Protein AF-A0A7S0U5A9-F1 (afdb_monomer_lite)

Secondary structure (DSSP, 8-state):
------------------------------------------------PPPTTSS-HHHHHHHHHHHHHHHHHHHHHHHHHHHHTT-SB--TTS--B----HHHHHHHHHGGGSTTGGGB-HHHHHHHHHHHHHHHHHHHHHHHSS---TT-TTS--SHHHHHHHHHB-SSS--SS--B-SGGG-PPP--STT-HHHHHHHHHHHHHHHHHHBGGGSHHHHTTGGGGHHHHHHHHTTTTTTHHHH-SSSHHHHHHHHHHHHHHHHHHHHHHHHH-S-HHIIIIIIIS--S-HHHHHHH-

InterPro domains:
  IPR008139 Saposin B type domain [PS50015] (192-294)

Organism: Hemiselmis andersenii (NCBI:txid464988)

Structure (mmCIF, N/CA/C/O backbone):
data_AF-A0A7S0U5A9-F1
#
_entry.id   AF-A0A7S0U5A9-F1
#
loop_
_atom_site.group_PDB
_atom_site.id
_atom_site.type_symbol
_atom_site.label_atom_id
_atom_site.label_alt_id
_atom_site.label_comp_id
_atom_site.label_asym_id
_atom_site.label_entity_id
_atom_site.label_seq_id
_atom_site.pdbx_PDB_ins_code
_atom_site.Cartn_x
_atom_site.Cartn_y
_atom_site.Cartn_z
_atom_site.occupancy
_atom_site.B_iso_or_equiv
_atom_site.auth_seq_id
_atom_site.auth_comp_id
_atom_site.auth_asym_id
_atom_site.auth_atom_id
_atom_site.pdbx_PDB_model_num
ATOM 1 N N . MET A 1 1 ? -54.170 1.474 -1.328 1.00 41.47 1 MET A N 1
ATOM 2 C CA . MET A 1 1 ? -55.188 0.423 -1.532 1.00 41.47 1 MET A CA 1
ATOM 3 C C . MET A 1 1 ? -54.583 -0.618 -2.459 1.00 41.47 1 MET A C 1
ATOM 5 O O . MET A 1 1 ? -54.205 -0.229 -3.557 1.00 41.47 1 MET A O 1
ATOM 9 N N . PRO A 1 2 ? -54.363 -1.860 -1.997 1.00 43.84 2 PRO A N 1
ATOM 10 C CA . PRO A 1 2 ? -53.752 -2.919 -2.792 1.00 43.84 2 PRO A CA 1
ATOM 11 C C . PRO A 1 2 ? -54.824 -3.785 -3.469 1.00 43.84 2 PRO A C 1
ATOM 13 O O . PRO A 1 2 ? -55.875 -4.035 -2.884 1.00 43.84 2 PRO A O 1
ATOM 16 N N . GLU A 1 3 ? -54.530 -4.280 -4.667 1.00 39.09 3 GLU A N 1
ATOM 17 C CA . GLU A 1 3 ? -55.283 -5.350 -5.330 1.00 39.09 3 GLU A CA 1
ATOM 18 C C . GLU A 1 3 ? -54.322 -6.419 -5.891 1.00 39.09 3 GLU A C 1
ATOM 20 O O . GLU A 1 3 ? -53.127 -6.147 -6.034 1.00 39.09 3 GLU A O 1
ATOM 25 N N . PRO A 1 4 ? -54.799 -7.666 -6.092 1.00 55.31 4 PRO A N 1
ATOM 26 C CA . PRO A 1 4 ? -54.131 -8.838 -5.534 1.00 55.31 4 PRO A CA 1
ATOM 27 C C . PRO A 1 4 ? -53.498 -9.791 -6.561 1.00 55.31 4 PRO A C 1
ATOM 29 O O . PRO A 1 4 ? -53.721 -9.723 -7.769 1.00 55.31 4 PRO A O 1
ATOM 32 N N . CYS A 1 5 ? -52.742 -10.748 -6.017 1.00 41.12 5 CYS A N 1
ATOM 33 C CA . CYS A 1 5 ? -52.178 -11.916 -6.687 1.00 41.12 5 CYS A CA 1
ATOM 34 C C . CYS A 1 5 ? -53.201 -12.719 -7.509 1.00 41.12 5 CYS A C 1
ATOM 36 O O . CYS A 1 5 ? -54.298 -13.024 -7.036 1.00 41.12 5 CYS A O 1
ATOM 38 N N . ARG A 1 6 ? -52.771 -13.199 -8.685 1.00 45.25 6 ARG A N 1
ATOM 39 C CA . ARG A 1 6 ? -53.415 -14.303 -9.409 1.00 45.25 6 ARG A CA 1
ATOM 40 C C . ARG A 1 6 ? -52.435 -15.448 -9.649 1.00 45.25 6 ARG A C 1
ATOM 42 O O . ARG A 1 6 ? -51.362 -15.270 -10.213 1.00 45.25 6 ARG A O 1
ATOM 49 N N . SER A 1 7 ? -52.868 -16.623 -9.213 1.00 51.28 7 SER A N 1
ATOM 50 C CA . SER A 1 7 ? -52.303 -17.950 -9.431 1.00 51.28 7 SER A CA 1
ATOM 51 C C . SER A 1 7 ? -52.793 -18.576 -10.745 1.00 51.28 7 SER A C 1
ATOM 53 O O . SER A 1 7 ? -53.960 -18.410 -11.098 1.00 51.28 7 SER A O 1
ATOM 55 N N . GLY A 1 8 ? -51.953 -19.402 -11.372 1.00 37.34 8 GLY A N 1
ATOM 56 C CA . GLY A 1 8 ? -52.309 -20.439 -12.359 1.00 37.34 8 GLY A CA 1
ATOM 57 C C . GLY A 1 8 ? -51.015 -21.074 -12.890 1.00 37.34 8 GLY A C 1
ATOM 58 O O . GLY A 1 8 ? -50.232 -20.380 -13.520 1.00 37.34 8 GLY A O 1
ATOM 59 N N . SER A 1 9 ? -50.560 -22.238 -12.416 1.00 36.78 9 SER A N 1
ATOM 60 C CA . SER A 1 9 ? -51.040 -23.628 -12.573 1.00 36.78 9 SER A CA 1
ATOM 61 C C . SER A 1 9 ? -50.499 -24.334 -13.827 1.00 36.78 9 SER A C 1
ATOM 63 O O . SER A 1 9 ? -50.851 -23.932 -14.928 1.00 36.78 9 SER A O 1
ATOM 65 N N . ALA A 1 10 ? -49.778 -25.443 -13.585 1.00 38.03 10 ALA A N 1
ATOM 66 C CA . ALA A 1 10 ? -49.584 -26.651 -14.413 1.00 38.03 10 ALA A CA 1
ATOM 67 C C . ALA A 1 10 ? -49.010 -26.471 -15.837 1.00 38.03 10 ALA A C 1
ATOM 69 O O . ALA A 1 10 ? -49.440 -25.632 -16.606 1.00 38.03 10 ALA A O 1
ATOM 70 N N . GLY A 1 11 ? -48.069 -27.263 -16.342 1.00 35.38 11 GLY A N 1
ATOM 71 C CA . GLY A 1 11 ? -47.592 -28.604 -16.018 1.00 35.38 11 GLY A CA 1
ATOM 72 C C . GLY A 1 11 ? -47.130 -29.246 -17.342 1.00 35.38 11 GLY A C 1
ATOM 73 O O . GLY A 1 11 ? -47.689 -28.910 -18.384 1.00 35.38 11 GLY A O 1
ATOM 74 N N . ARG A 1 12 ? -46.096 -30.103 -17.291 1.00 44.47 12 ARG A N 1
ATOM 75 C CA . ARG A 1 12 ? -45.546 -31.066 -18.293 1.00 44.47 12 ARG A CA 1
ATOM 76 C C . ARG A 1 12 ? -44.043 -31.174 -17.961 1.00 44.47 12 ARG A C 1
ATOM 78 O O . ARG A 1 12 ? -43.359 -30.166 -17.975 1.00 44.47 12 ARG A O 1
ATOM 85 N N . GLY A 1 13 ? -43.455 -32.291 -17.540 1.00 37.06 13 GLY A N 1
ATOM 86 C CA . GLY A 1 13 ? -43.724 -33.677 -17.894 1.00 37.06 13 GLY A CA 1
ATOM 87 C C . GLY A 1 13 ? -42.905 -34.049 -19.128 1.00 37.06 13 GLY A C 1
ATOM 88 O O . GLY A 1 13 ? -43.447 -34.006 -20.225 1.00 37.06 13 GLY A O 1
ATOM 89 N N . L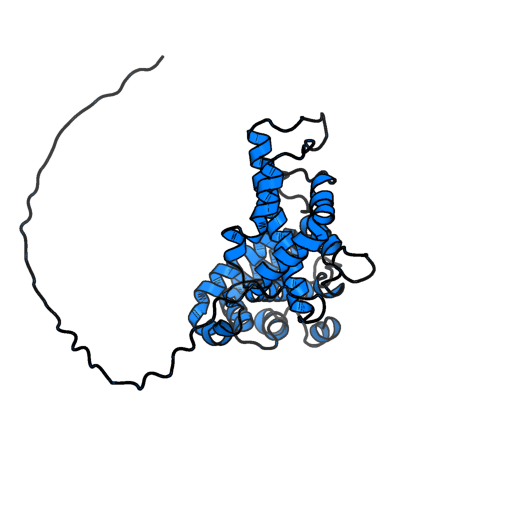EU A 1 14 ? -41.626 -34.407 -18.956 1.00 43.69 14 LEU A N 1
ATOM 90 C CA . LEU A 1 14 ? -40.896 -35.220 -19.932 1.00 43.69 14 LEU A CA 1
ATOM 91 C C . LEU A 1 14 ? -39.808 -36.055 -19.236 1.00 43.69 14 LEU A C 1
ATOM 93 O O . LEU A 1 14 ? -38.848 -35.525 -18.684 1.00 43.69 14 LEU A O 1
ATOM 97 N N . MET A 1 15 ? -40.005 -37.373 -19.262 1.00 41.38 15 MET A N 1
ATOM 98 C CA . MET A 1 15 ? -38.991 -38.388 -18.990 1.00 41.38 15 MET A CA 1
ATOM 99 C C . MET A 1 15 ? -38.010 -38.433 -20.162 1.00 41.38 15 MET A C 1
ATOM 101 O O . MET A 1 15 ? -38.458 -38.558 -21.300 1.00 41.38 15 MET A O 1
ATOM 105 N N . ILE A 1 16 ? -36.702 -38.441 -19.897 1.00 47.38 16 ILE A N 1
ATOM 106 C CA . ILE A 1 16 ? -35.726 -39.059 -20.802 1.00 47.38 16 ILE A CA 1
ATOM 107 C C . ILE A 1 16 ? -34.784 -39.938 -19.981 1.00 47.38 16 ILE A C 1
ATOM 109 O O . ILE A 1 16 ? -34.317 -39.598 -18.899 1.00 47.38 16 ILE A O 1
ATOM 113 N N . THR A 1 17 ? -34.623 -41.124 -20.542 1.00 45.91 17 THR A N 1
ATOM 114 C CA . THR A 1 17 ? -33.998 -42.357 -20.094 1.00 45.91 17 THR A CA 1
ATOM 115 C C . THR A 1 17 ? -32.495 -42.262 -19.877 1.00 45.91 17 THR A C 1
ATOM 117 O O . THR A 1 17 ? -31.799 -41.480 -20.520 1.00 45.91 17 THR A O 1
ATOM 120 N N . GLY A 1 18 ? -32.003 -43.132 -18.997 1.00 36.56 18 GLY A N 1
ATOM 121 C CA . GLY A 1 18 ? -30.608 -43.191 -18.600 1.00 36.56 18 GLY A CA 1
ATOM 122 C C . GLY A 1 18 ? -29.648 -43.720 -19.661 1.00 36.56 18 GLY A C 1
ATOM 123 O O . GLY A 1 18 ? -30.025 -44.367 -20.637 1.00 36.56 18 GLY A O 1
ATOM 124 N N . ARG A 1 19 ? -28.365 -43.515 -19.371 1.00 40.34 19 ARG A N 1
ATOM 125 C CA . ARG A 1 19 ? -27.280 -44.415 -19.754 1.00 40.34 19 ARG A CA 1
ATOM 126 C C . ARG A 1 19 ? -26.178 -44.318 -18.704 1.00 40.34 19 ARG A C 1
ATOM 128 O O . ARG A 1 19 ? -25.525 -43.290 -18.567 1.00 40.34 19 ARG A O 1
ATOM 135 N N . LEU A 1 20 ? -26.021 -45.413 -17.960 1.00 38.53 20 LEU A N 1
ATOM 136 C CA . LEU A 1 20 ? -24.805 -45.742 -17.229 1.00 38.53 20 LEU A CA 1
ATOM 137 C C . LEU A 1 20 ? -23.647 -45.824 -18.224 1.00 38.53 20 LEU A C 1
ATOM 139 O O . LEU A 1 20 ? -23.731 -46.586 -19.188 1.00 38.53 20 LEU A O 1
ATOM 143 N N . ILE A 1 21 ? -22.547 -45.135 -17.933 1.00 43.50 21 ILE A N 1
ATOM 144 C CA . ILE A 1 21 ? -21.223 -45.544 -18.397 1.00 43.50 21 ILE A CA 1
ATOM 145 C C . ILE A 1 21 ? -20.296 -45.524 -17.183 1.00 43.50 21 ILE A C 1
ATOM 147 O O . ILE A 1 21 ? -19.830 -44.479 -16.737 1.00 43.50 21 ILE A O 1
ATOM 151 N N . CYS A 1 22 ? -20.068 -46.723 -16.646 1.00 35.19 22 CYS A N 1
ATOM 152 C CA . CYS A 1 22 ? -18.896 -47.055 -15.853 1.00 35.19 22 CYS A CA 1
ATOM 153 C C . CYS A 1 22 ? -17.650 -46.843 -16.713 1.00 35.19 22 CYS A C 1
ATOM 155 O O . CYS A 1 22 ? -17.525 -47.441 -17.781 1.00 35.19 22 CYS A O 1
ATOM 157 N N . SER A 1 23 ? -16.693 -46.060 -16.233 1.00 37.88 23 SER A N 1
ATOM 158 C CA . SER A 1 23 ? -15.300 -46.183 -16.660 1.00 37.88 23 SER A CA 1
ATOM 159 C C . SER A 1 23 ? -14.404 -45.858 -15.480 1.00 37.88 23 SER A C 1
ATOM 161 O O . SER A 1 23 ? -14.045 -44.718 -15.207 1.00 37.88 23 SER A O 1
ATOM 163 N N . SER A 1 24 ? -14.108 -46.923 -14.744 1.00 35.94 24 SER A N 1
ATOM 164 C CA . SER A 1 24 ? -13.073 -47.008 -13.731 1.00 35.94 24 SER A CA 1
ATOM 165 C C . SER A 1 24 ? -11.716 -46.920 -14.427 1.00 35.94 24 SER A C 1
ATOM 167 O O . SER A 1 24 ? -11.230 -47.906 -14.977 1.00 35.94 24 SER A O 1
ATOM 169 N N . VAL A 1 25 ? -11.102 -45.739 -14.425 1.00 42.91 25 VAL A N 1
ATOM 170 C CA . VAL A 1 25 ? -9.685 -45.608 -14.767 1.00 42.91 25 VAL A CA 1
ATOM 171 C C . VAL A 1 25 ? -8.891 -45.840 -13.489 1.00 42.91 25 VAL A C 1
ATOM 173 O O . VAL A 1 25 ? -8.858 -45.011 -12.583 1.00 42.91 25 VAL A O 1
ATOM 176 N N . PHE A 1 26 ? -8.291 -47.024 -13.424 1.00 35.41 26 PHE A N 1
ATOM 177 C CA . PHE A 1 26 ? -7.245 -47.387 -12.481 1.00 35.41 26 PHE A CA 1
ATOM 178 C C . PHE A 1 26 ? -6.059 -46.429 -12.658 1.00 35.41 26 PHE A C 1
ATOM 180 O O . PHE A 1 26 ? -5.301 -46.556 -13.619 1.00 35.41 26 PHE A O 1
ATOM 187 N N . LEU A 1 27 ? -5.874 -45.488 -11.730 1.00 38.00 27 LEU A N 1
ATOM 188 C CA . LEU A 1 27 ? -4.583 -44.828 -11.561 1.00 38.00 27 LEU A CA 1
ATOM 189 C C . LEU A 1 27 ? -3.736 -45.693 -10.625 1.00 38.00 27 LEU A C 1
ATOM 191 O O . LEU A 1 27 ? -3.991 -45.783 -9.424 1.00 38.00 27 LEU A O 1
ATOM 195 N N . ALA A 1 28 ? -2.741 -46.361 -11.201 1.00 36.06 28 ALA A N 1
ATOM 196 C CA . ALA A 1 28 ? -1.695 -47.038 -10.458 1.00 36.06 28 ALA A CA 1
ATOM 197 C C . ALA A 1 28 ? -0.888 -45.996 -9.666 1.00 36.06 28 ALA A C 1
ATOM 199 O O . ALA A 1 28 ? -0.145 -45.197 -10.235 1.00 36.06 28 ALA A O 1
ATOM 200 N N . VAL A 1 29 ? -1.048 -46.006 -8.343 1.00 37.00 29 VAL A N 1
ATOM 201 C CA . VAL A 1 29 ? -0.188 -45.266 -7.418 1.00 37.00 29 VAL A CA 1
ATOM 202 C C . VAL A 1 29 ? 1.141 -46.012 -7.338 1.00 37.00 29 VAL A C 1
ATOM 204 O O . VAL A 1 29 ? 1.265 -47.027 -6.655 1.00 37.00 29 VAL A O 1
ATOM 207 N N . VAL A 1 30 ? 2.141 -45.520 -8.065 1.00 39.19 30 VAL A N 1
ATOM 208 C CA . VAL A 1 30 ? 3.535 -45.927 -7.881 1.00 39.19 30 VAL A CA 1
ATOM 209 C C . VAL A 1 30 ? 4.041 -45.259 -6.603 1.00 39.19 30 VAL A C 1
ATOM 211 O O . VAL A 1 30 ? 4.374 -44.076 -6.594 1.00 39.19 30 VAL A O 1
ATOM 214 N N . PHE A 1 31 ? 4.088 -46.022 -5.510 1.00 34.12 31 PHE A N 1
ATOM 215 C CA . PHE A 1 31 ? 4.827 -45.658 -4.302 1.00 34.12 31 PHE A CA 1
ATOM 216 C C . PHE A 1 31 ? 6.329 -45.768 -4.590 1.00 34.12 31 PHE A C 1
ATOM 218 O O . PHE A 1 31 ? 6.950 -46.811 -4.396 1.00 34.12 31 PHE A O 1
ATOM 225 N N . LEU A 1 32 ? 6.917 -44.679 -5.082 1.00 36.88 32 LEU A N 1
ATOM 226 C CA . LEU A 1 32 ? 8.358 -44.472 -5.017 1.00 36.88 32 LEU A CA 1
ATOM 227 C C . LEU A 1 32 ? 8.704 -44.055 -3.586 1.00 36.88 32 LEU A C 1
ATOM 229 O O . LEU A 1 32 ? 8.393 -42.946 -3.153 1.00 36.88 32 LEU A O 1
ATOM 233 N N . SER A 1 33 ? 9.343 -44.971 -2.860 1.00 37.94 33 SER A N 1
ATOM 234 C CA . SER A 1 33 ? 9.985 -44.737 -1.568 1.00 37.94 33 SER A CA 1
ATOM 235 C C . SER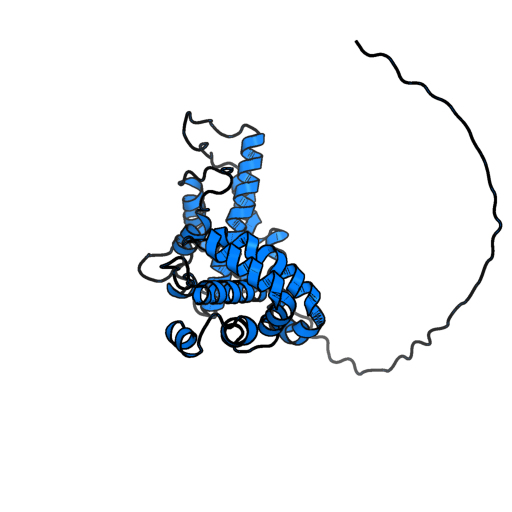 A 1 33 ? 11.071 -43.666 -1.700 1.00 37.94 33 SER A C 1
ATOM 237 O O . SER A 1 33 ? 12.246 -43.971 -1.899 1.00 37.94 33 SER A O 1
ATOM 239 N N . LEU A 1 34 ? 10.681 -42.398 -1.589 1.00 38.59 34 LEU A N 1
ATOM 240 C CA . LEU A 1 34 ? 11.599 -41.316 -1.266 1.00 38.59 34 LEU A CA 1
ATOM 241 C C . LEU A 1 34 ? 11.889 -41.370 0.231 1.00 38.59 34 LEU A C 1
ATOM 243 O O . LEU A 1 34 ? 10.983 -41.322 1.061 1.00 38.59 34 LEU A O 1
ATOM 247 N N . ALA A 1 35 ? 13.176 -41.481 0.551 1.00 38.31 35 ALA A N 1
ATOM 248 C CA . ALA A 1 35 ? 13.707 -41.365 1.894 1.00 38.31 35 ALA A CA 1
ATOM 249 C C . ALA A 1 35 ? 13.089 -40.151 2.604 1.00 38.31 35 ALA A C 1
ATOM 251 O O . ALA A 1 35 ? 13.286 -39.005 2.192 1.00 38.31 35 ALA A O 1
ATOM 252 N N . ALA A 1 36 ? 12.336 -40.426 3.669 1.00 34.12 36 ALA A N 1
ATOM 253 C CA . ALA A 1 36 ? 11.831 -39.420 4.581 1.00 34.12 36 ALA A CA 1
ATOM 254 C C . ALA A 1 36 ? 13.028 -38.667 5.175 1.00 34.12 36 ALA A C 1
ATOM 256 O O . ALA A 1 36 ? 13.734 -39.167 6.051 1.00 34.12 36 ALA A O 1
ATOM 257 N N . ARG A 1 37 ? 13.278 -37.456 4.671 1.00 37.22 37 ARG A N 1
ATOM 258 C CA . ARG A 1 37 ? 14.042 -36.458 5.419 1.00 37.22 37 ARG A CA 1
ATOM 259 C C . ARG A 1 37 ? 13.233 -36.141 6.679 1.00 37.22 37 ARG A C 1
ATOM 261 O O . ARG A 1 37 ? 12.009 -36.034 6.573 1.00 37.22 37 ARG A O 1
ATOM 268 N N . PRO A 1 38 ? 13.869 -36.013 7.853 1.00 33.53 38 PRO A N 1
ATOM 269 C CA . PRO A 1 38 ? 13.149 -35.694 9.072 1.00 33.53 38 PRO A CA 1
ATOM 270 C C . PRO A 1 38 ? 12.401 -34.378 8.858 1.00 33.53 38 PRO A C 1
ATOM 272 O O . PRO A 1 38 ? 13.006 -33.337 8.599 1.00 33.53 38 PRO A O 1
ATOM 275 N N . VAL A 1 39 ? 11.072 -34.454 8.927 1.00 33.53 39 VAL A N 1
ATOM 276 C CA . VAL A 1 39 ? 10.210 -33.292 9.108 1.00 33.53 39 VAL A CA 1
ATOM 277 C C . VAL A 1 39 ? 10.643 -32.692 10.434 1.00 33.53 39 VAL A C 1
ATOM 279 O O . VAL A 1 39 ? 10.366 -33.242 11.499 1.00 33.53 39 VAL A O 1
ATOM 282 N N . SER A 1 40 ? 11.412 -31.609 10.351 1.00 33.31 40 SER A N 1
ATOM 283 C CA . SER A 1 40 ? 11.693 -30.757 11.492 1.00 33.31 40 SER A CA 1
ATOM 284 C C . SER A 1 40 ? 10.338 -30.297 12.004 1.00 33.31 40 SER A C 1
ATOM 286 O O . SER A 1 40 ? 9.631 -29.550 11.328 1.00 33.31 40 SER A O 1
ATOM 288 N N . THR A 1 41 ? 9.928 -30.826 13.152 1.00 35.31 41 THR A N 1
ATOM 289 C CA . THR A 1 41 ? 8.780 -30.328 13.895 1.00 35.31 41 THR A CA 1
ATOM 290 C C . THR A 1 41 ? 9.075 -28.869 14.201 1.00 35.31 41 THR A C 1
ATOM 292 O O . THR A 1 41 ? 9.867 -28.569 15.098 1.00 35.31 41 THR A O 1
ATOM 295 N N . ALA A 1 42 ? 8.497 -27.972 13.400 1.00 35.03 42 ALA A N 1
ATOM 296 C CA . ALA A 1 42 ? 8.451 -26.555 13.686 1.00 35.03 42 ALA A CA 1
ATOM 297 C C . ALA A 1 42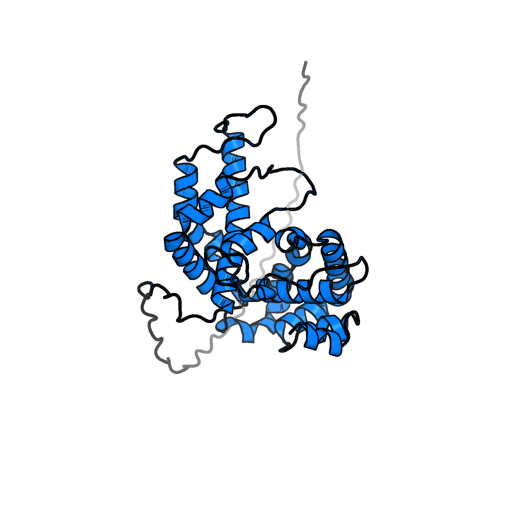 ? 7.785 -26.421 15.053 1.00 35.03 42 ALA A C 1
ATOM 299 O O . ALA A 1 42 ? 6.585 -26.629 15.214 1.00 35.03 42 ALA A O 1
ATOM 300 N N . LYS A 1 43 ? 8.626 -26.187 16.056 1.00 34.44 43 LYS A N 1
ATOM 301 C CA . LYS A 1 43 ? 8.233 -25.818 17.404 1.00 34.44 43 LYS A CA 1
ATOM 302 C C . LYS A 1 43 ? 7.289 -24.629 17.240 1.00 34.44 43 LYS A C 1
ATOM 304 O O . LYS A 1 43 ? 7.707 -23.629 16.658 1.00 34.44 43 LYS A O 1
ATOM 309 N N . GLU A 1 44 ? 6.040 -24.757 17.683 1.00 33.84 44 GLU A N 1
ATOM 310 C CA . GLU A 1 44 ? 5.135 -23.617 17.832 1.00 33.84 44 GLU A CA 1
ATOM 311 C C . GLU A 1 44 ? 5.880 -22.574 18.669 1.00 33.84 44 GLU A C 1
ATOM 313 O O . GLU A 1 44 ? 6.161 -22.766 19.855 1.00 33.84 44 GLU A O 1
ATOM 318 N N . GLY A 1 45 ? 6.369 -21.548 17.974 1.00 36.19 45 GLY A N 1
ATOM 319 C CA . GLY A 1 45 ? 7.272 -20.558 18.523 1.00 36.19 45 GLY A CA 1
ATOM 320 C C . GLY A 1 45 ? 6.505 -19.696 19.502 1.00 36.19 45 GLY A C 1
ATOM 321 O O . GLY A 1 45 ? 5.542 -19.033 19.121 1.00 36.19 45 GLY A O 1
ATOM 322 N N . GLY A 1 46 ? 6.953 -19.685 20.757 1.00 36.12 46 GLY A N 1
ATOM 323 C CA . GLY A 1 46 ? 6.648 -18.579 21.652 1.00 36.12 46 GLY A CA 1
ATOM 324 C C . GLY A 1 46 ? 6.998 -17.282 20.930 1.00 36.12 46 GLY A C 1
ATOM 325 O O . GLY A 1 46 ? 8.100 -17.170 20.395 1.00 36.12 46 GLY A O 1
ATOM 326 N N . GLY A 1 47 ? 6.031 -16.365 20.852 1.00 40.81 47 GLY A N 1
ATOM 327 C CA . GLY A 1 47 ? 6.163 -15.094 20.149 1.00 40.81 47 GLY A CA 1
ATOM 328 C C . GLY A 1 47 ? 7.367 -14.321 20.666 1.00 40.81 47 GLY A C 1
ATOM 329 O O . GLY A 1 47 ? 7.319 -13.715 21.738 1.00 40.81 47 GLY A O 1
ATOM 330 N N . GLU A 1 48 ? 8.464 -14.387 19.924 1.00 45.88 48 GLU A N 1
ATOM 331 C CA . GLU A 1 48 ? 9.628 -13.556 20.162 1.00 45.88 48 GLU A CA 1
ATOM 332 C C . GLU A 1 48 ? 9.227 -12.126 19.805 1.00 45.88 48 GLU A C 1
ATOM 334 O O . GLU A 1 48 ? 8.920 -11.814 18.657 1.00 45.88 48 GLU A O 1
ATOM 339 N N . VAL A 1 49 ? 9.122 -11.279 20.828 1.00 55.03 49 VAL A N 1
ATOM 340 C CA . VAL A 1 49 ? 8.759 -9.870 20.672 1.00 55.03 49 VAL A CA 1
ATOM 341 C C . VAL A 1 49 ? 9.902 -9.169 19.944 1.00 55.03 49 VAL A C 1
ATOM 343 O O . VAL A 1 49 ? 11.021 -9.124 20.457 1.00 55.03 49 VAL A O 1
ATOM 346 N N . TRP A 1 50 ? 9.610 -8.620 18.765 1.00 57.41 50 TRP A N 1
ATOM 347 C CA . TRP A 1 50 ? 10.575 -7.933 17.910 1.00 57.41 50 TRP A CA 1
ATOM 348 C C . TRP A 1 50 ? 11.089 -6.692 18.648 1.00 57.41 50 TRP A C 1
ATOM 350 O O . TRP A 1 50 ? 10.299 -5.850 19.084 1.00 57.41 50 TRP A O 1
ATOM 360 N N . LYS A 1 51 ? 12.408 -6.588 18.837 1.00 55.53 51 LYS A N 1
ATOM 361 C CA . LYS A 1 51 ? 13.020 -5.391 19.419 1.00 55.53 51 LYS A CA 1
ATOM 362 C C . LYS A 1 51 ? 13.289 -4.374 18.319 1.00 55.53 51 LYS A C 1
ATOM 364 O O . LYS A 1 51 ? 13.765 -4.707 17.237 1.00 55.53 51 LYS A O 1
ATOM 369 N N . GLU A 1 52 ? 12.990 -3.120 18.629 1.00 50.53 52 GLU A N 1
ATOM 370 C CA . GLU A 1 52 ? 13.304 -1.958 17.803 1.00 50.53 52 GLU A CA 1
ATOM 371 C C . GLU A 1 52 ? 14.835 -1.875 17.623 1.00 50.53 52 GLU A C 1
ATOM 373 O O . GLU A 1 52 ? 15.550 -1.446 18.525 1.00 50.53 52 GLU A O 1
ATOM 378 N N . GLY A 1 53 ? 15.349 -2.398 16.502 1.00 54.53 53 GLY A N 1
ATOM 379 C CA . GLY A 1 53 ? 16.788 -2.464 16.200 1.00 54.53 53 GLY A CA 1
ATOM 380 C C . GLY A 1 53 ? 17.261 -3.726 15.466 1.00 54.53 53 GLY A C 1
ATOM 381 O O . GLY A 1 53 ? 18.273 -3.658 14.775 1.00 54.53 53 GLY A O 1
ATOM 382 N N . ASP A 1 54 ? 16.524 -4.839 15.550 1.00 52.38 54 ASP A N 1
ATOM 383 C CA . ASP A 1 54 ? 16.930 -6.128 14.946 1.00 52.38 54 ASP A CA 1
ATOM 384 C C . ASP A 1 54 ? 16.376 -6.345 13.522 1.00 52.38 54 ASP A C 1
ATOM 386 O O . ASP A 1 54 ? 16.604 -7.375 12.890 1.00 52.38 54 ASP A O 1
ATOM 390 N N . VAL A 1 55 ? 15.622 -5.373 13.011 1.00 61.97 55 VAL A N 1
ATOM 391 C CA . VAL A 1 55 ? 14.773 -5.495 11.824 1.00 61.97 55 VAL A CA 1
ATOM 392 C C . VAL A 1 55 ? 15.198 -4.452 10.812 1.00 61.97 55 VAL A C 1
ATOM 394 O O . VAL A 1 55 ? 15.425 -3.298 11.184 1.00 61.97 55 VAL A O 1
ATOM 397 N N . ASP A 1 56 ? 15.271 -4.836 9.538 1.00 77.25 56 ASP A N 1
ATOM 398 C CA . ASP A 1 56 ? 15.537 -3.874 8.476 1.00 77.25 56 ASP A CA 1
ATOM 399 C C . ASP A 1 56 ? 14.526 -2.720 8.542 1.00 77.25 56 ASP A C 1
ATOM 401 O O . ASP A 1 56 ? 13.311 -2.915 8.664 1.00 77.25 56 ASP A O 1
ATOM 405 N N . ARG A 1 57 ? 15.036 -1.491 8.478 1.00 76.38 57 ARG A N 1
ATOM 406 C CA . ARG A 1 57 ? 14.241 -0.274 8.647 1.00 76.38 57 ARG A CA 1
ATOM 407 C C . ARG A 1 57 ? 13.108 -0.197 7.621 1.00 76.38 57 ARG A C 1
ATOM 409 O O . ARG A 1 57 ? 12.029 0.296 7.946 1.00 76.38 57 ARG A O 1
ATOM 416 N N . SER A 1 58 ? 13.329 -0.733 6.417 1.00 79.44 58 SER A N 1
ATOM 417 C CA . SER A 1 58 ? 12.303 -0.822 5.370 1.00 79.44 58 SER A CA 1
ATOM 418 C C . SER A 1 58 ? 11.105 -1.680 5.805 1.00 79.44 58 SER A C 1
ATOM 420 O O . SER A 1 58 ? 9.958 -1.271 5.653 1.00 79.44 58 SER A O 1
ATOM 422 N N . THR A 1 59 ? 11.364 -2.813 6.461 1.00 86.69 59 THR A N 1
ATOM 423 C CA . THR A 1 59 ? 10.348 -3.758 6.946 1.00 86.69 59 THR A CA 1
ATOM 424 C C . THR A 1 59 ? 9.500 -3.125 8.049 1.00 86.69 59 THR A C 1
ATOM 426 O O . THR A 1 59 ? 8.278 -3.274 8.082 1.00 86.69 59 THR A O 1
ATOM 429 N N . TRP A 1 60 ? 10.137 -2.358 8.937 1.00 87.00 60 TRP A N 1
ATOM 430 C CA . TRP A 1 60 ? 9.443 -1.632 10.001 1.00 87.00 60 TRP A CA 1
ATOM 431 C C . TRP A 1 60 ? 8.602 -0.463 9.464 1.00 87.00 60 TRP A C 1
ATOM 433 O O . TRP A 1 60 ? 7.483 -0.231 9.930 1.00 87.00 60 TRP A O 1
ATOM 443 N N . CYS A 1 61 ? 9.105 0.240 8.446 1.00 88.25 61 CYS A N 1
ATOM 444 C CA . CYS A 1 61 ? 8.342 1.259 7.730 1.00 88.25 61 CYS A CA 1
ATOM 445 C C . CYS A 1 61 ? 7.104 0.658 7.046 1.00 88.25 61 CYS A C 1
ATOM 447 O O . CYS A 1 61 ? 5.997 1.165 7.242 1.00 88.25 61 CYS A O 1
ATOM 449 N N . ASP A 1 62 ? 7.262 -0.461 6.331 1.00 91.38 62 ASP A N 1
ATOM 450 C CA . ASP A 1 62 ? 6.160 -1.163 5.667 1.00 91.38 62 ASP A CA 1
ATOM 451 C C . ASP A 1 62 ? 5.086 -1.611 6.676 1.00 91.38 62 ASP A C 1
ATOM 453 O O . ASP A 1 62 ? 3.886 -1.452 6.428 1.00 91.38 62 ASP A O 1
ATOM 457 N N . ALA A 1 63 ? 5.503 -2.127 7.839 1.00 92.88 63 ALA A N 1
ATOM 458 C CA . ALA A 1 63 ? 4.596 -2.517 8.916 1.00 92.88 63 ALA A CA 1
ATOM 459 C C . ALA A 1 63 ? 3.834 -1.321 9.492 1.00 92.88 63 ALA A C 1
ATOM 461 O O . ALA A 1 63 ? 2.614 -1.397 9.645 1.00 92.88 63 ALA A O 1
ATOM 462 N N . CYS A 1 64 ? 4.515 -0.204 9.757 1.00 92.19 64 CYS A N 1
ATOM 463 C CA . CYS A 1 64 ? 3.864 1.013 10.233 1.00 92.19 64 CYS A CA 1
ATOM 464 C C . CYS A 1 64 ? 2.849 1.536 9.212 1.00 92.19 64 CYS A C 1
ATOM 466 O O . CYS A 1 64 ? 1.677 1.719 9.544 1.00 92.19 64 CYS A O 1
ATOM 468 N N . ARG A 1 65 ? 3.274 1.710 7.954 1.00 91.38 65 ARG A N 1
ATOM 469 C CA . ARG A 1 65 ? 2.423 2.208 6.870 1.00 91.38 65 ARG A CA 1
ATOM 470 C C . ARG A 1 65 ? 1.194 1.325 6.686 1.00 91.38 65 ARG A C 1
ATOM 472 O O . ARG A 1 65 ? 0.078 1.835 6.707 1.00 91.38 65 ARG A O 1
ATOM 479 N N . THR A 1 66 ? 1.386 0.008 6.593 1.00 93.50 66 THR A N 1
ATOM 480 C CA . THR A 1 66 ? 0.275 -0.944 6.458 1.00 93.50 66 THR A CA 1
ATOM 481 C C . THR A 1 66 ? -0.660 -0.856 7.651 1.00 93.50 66 THR A C 1
ATOM 483 O O . THR A 1 66 ? -1.863 -0.727 7.469 1.00 93.50 66 THR A O 1
ATOM 486 N N . THR A 1 67 ? -0.128 -0.845 8.873 1.00 93.75 67 THR A N 1
ATOM 487 C CA . THR A 1 67 ? -0.963 -0.778 10.074 1.00 93.75 67 THR A CA 1
ATOM 488 C C . THR A 1 67 ? -1.832 0.477 10.085 1.00 93.75 67 THR A C 1
ATOM 490 O O . THR A 1 67 ? -3.016 0.379 10.382 1.00 93.75 67 THR A O 1
ATOM 493 N N . ILE A 1 68 ? -1.291 1.641 9.718 1.00 91.44 68 ILE A N 1
ATOM 494 C CA . ILE A 1 68 ? -2.060 2.892 9.679 1.00 91.44 68 ILE A CA 1
ATOM 495 C C . ILE A 1 68 ? -3.085 2.901 8.542 1.00 91.44 68 ILE A C 1
ATOM 497 O O . ILE A 1 68 ? -4.223 3.297 8.781 1.00 91.44 68 ILE A O 1
ATOM 501 N N . GLU A 1 69 ? -2.735 2.419 7.345 1.00 90.19 69 GLU A N 1
ATOM 502 C CA . GLU A 1 69 ? -3.692 2.273 6.235 1.00 90.19 69 GLU A CA 1
ATOM 503 C C . GLU A 1 69 ? -4.871 1.367 6.624 1.00 90.19 69 GLU A C 1
ATOM 505 O O . GLU A 1 69 ? -6.028 1.730 6.422 1.00 90.19 69 GLU A O 1
ATOM 510 N N . GLN A 1 70 ? -4.592 0.220 7.244 1.00 91.94 70 GLN A N 1
ATOM 511 C CA . GLN A 1 70 ? -5.632 -0.734 7.636 1.00 91.94 70 GLN A CA 1
ATOM 512 C C . GLN A 1 70 ? -6.425 -0.270 8.857 1.00 91.94 70 GLN A C 1
ATOM 514 O O . GLN A 1 70 ? -7.618 -0.555 8.972 1.00 91.94 70 GLN A O 1
ATOM 519 N N . PHE A 1 71 ? -5.788 0.480 9.759 1.00 90.69 71 PHE A N 1
ATOM 520 C CA . PHE A 1 71 ? -6.475 1.076 10.896 1.00 90.69 71 PHE A CA 1
ATOM 521 C C . PHE A 1 71 ? -7.520 2.071 10.405 1.00 90.69 71 PHE A C 1
ATOM 523 O O . PHE A 1 71 ? -8.632 2.057 10.910 1.00 90.69 71 PHE A O 1
ATOM 530 N N . TYR A 1 72 ? -7.205 2.869 9.381 1.00 86.56 72 TYR A N 1
ATOM 531 C CA . TYR A 1 72 ? -8.166 3.767 8.743 1.00 86.56 72 TYR A CA 1
ATOM 532 C C . TYR A 1 72 ? -9.399 3.047 8.206 1.00 86.56 72 TYR A C 1
ATOM 534 O O . TYR A 1 72 ? -10.518 3.451 8.507 1.00 86.56 72 TYR A O 1
ATOM 542 N N . GLU A 1 73 ? -9.197 1.983 7.432 1.00 85.69 73 GLU A N 1
ATOM 543 C CA . GLU A 1 73 ? -10.300 1.227 6.834 1.00 85.69 73 GLU A CA 1
ATOM 544 C C . GLU A 1 73 ? -11.190 0.583 7.907 1.00 85.69 73 GLU A C 1
ATOM 546 O O . GLU A 1 73 ? -12.416 0.694 7.852 1.00 85.69 73 GLU A O 1
ATOM 551 N N . GLY A 1 74 ? -10.585 -0.034 8.927 1.00 87.69 74 GLY A N 1
ATOM 552 C CA . GLY A 1 74 ? -11.326 -0.622 10.046 1.00 87.69 74 GLY A CA 1
ATOM 553 C C . GLY A 1 74 ? -12.008 0.422 10.936 1.00 87.69 74 GLY A C 1
ATOM 554 O O . GLY A 1 74 ? -13.132 0.212 11.400 1.00 87.69 74 GLY A O 1
ATOM 555 N N . TRP A 1 75 ? -11.360 1.568 11.149 1.00 86.00 75 TRP A N 1
ATOM 556 C CA . TRP A 1 75 ? -11.898 2.680 11.928 1.00 86.00 75 TRP A CA 1
ATOM 557 C C . TRP A 1 75 ? -13.116 3.293 11.246 1.00 86.00 75 TRP A C 1
ATOM 559 O O . TRP A 1 75 ? -14.147 3.462 11.888 1.00 86.00 75 TRP A O 1
ATOM 569 N N . GLU A 1 76 ? -13.042 3.550 9.939 1.00 82.94 76 GLU A N 1
ATOM 570 C CA . GLU A 1 76 ? -14.154 4.096 9.158 1.00 82.94 76 GLU A CA 1
ATOM 571 C C . GLU A 1 76 ? -15.394 3.197 9.237 1.00 82.94 76 GLU A C 1
ATOM 573 O O . GLU A 1 76 ? -16.503 3.682 9.472 1.00 82.94 76 GLU A O 1
ATOM 578 N N . GLN A 1 77 ? -15.210 1.878 9.136 1.00 84.31 77 GLN A N 1
ATOM 579 C CA . GLN A 1 77 ? -16.294 0.907 9.306 1.00 84.31 77 GLN A CA 1
ATOM 580 C C . GLN A 1 77 ? -16.863 0.923 10.731 1.00 84.31 77 GLN A C 1
ATOM 582 O O . GLN A 1 77 ? -18.082 0.962 10.905 1.00 84.31 77 GLN A O 1
ATOM 587 N N . THR A 1 78 ? -15.994 0.942 11.745 1.00 85.19 78 THR A N 1
ATOM 588 C CA . THR A 1 78 ? -16.389 0.953 13.164 1.00 85.19 78 THR A CA 1
ATOM 589 C C . THR A 1 78 ? -17.190 2.206 13.506 1.00 85.19 78 THR A C 1
ATOM 591 O O . THR A 1 78 ? -18.279 2.122 14.073 1.00 85.19 78 THR A O 1
ATOM 594 N N . ILE A 1 79 ? -16.691 3.380 13.115 1.00 80.06 79 ILE A N 1
ATOM 595 C CA . ILE A 1 79 ? -17.373 4.651 13.345 1.00 80.06 79 ILE A CA 1
ATOM 596 C C . ILE A 1 79 ? -18.668 4.704 12.527 1.00 80.06 79 ILE A C 1
ATOM 598 O O . ILE A 1 79 ? -19.696 5.093 13.065 1.00 80.06 79 ILE A O 1
ATOM 602 N N . THR A 1 80 ? -18.697 4.246 11.273 1.00 80.50 80 THR A N 1
ATOM 603 C CA . THR A 1 80 ? -19.944 4.230 10.484 1.00 80.50 80 THR A CA 1
ATOM 604 C C . THR A 1 80 ? -21.017 3.350 11.133 1.00 80.50 80 THR A C 1
ATOM 606 O O . THR A 1 80 ? -22.180 3.754 11.194 1.00 80.50 80 THR A O 1
ATOM 609 N N . GLY A 1 81 ? -20.637 2.192 11.684 1.00 82.12 81 GLY A N 1
ATOM 610 C CA . GLY A 1 81 ? -21.541 1.337 12.460 1.00 82.12 81 GLY A CA 1
ATOM 611 C C . GLY A 1 81 ? -22.082 2.042 13.706 1.00 82.12 81 GLY A C 1
ATOM 612 O O . GLY A 1 81 ? -23.292 2.140 13.892 1.00 82.12 81 GLY A O 1
ATOM 613 N N . LEU A 1 82 ? -21.197 2.651 14.498 1.00 80.75 82 LEU A N 1
ATOM 614 C CA . LEU A 1 82 ? -21.572 3.421 15.689 1.00 80.75 82 LEU A CA 1
ATOM 615 C C . LEU A 1 82 ? -22.504 4.604 15.373 1.00 80.75 82 LEU A C 1
ATOM 617 O O . LEU A 1 82 ? -23.416 4.904 16.155 1.00 80.75 82 LEU A O 1
ATOM 621 N N . ALA A 1 83 ? -22.305 5.263 14.226 1.00 76.81 83 ALA A N 1
ATOM 622 C CA . ALA A 1 83 ? -23.181 6.331 13.747 1.00 76.81 83 ALA A CA 1
ATOM 623 C C . ALA A 1 83 ? -24.582 5.813 13.444 1.00 76.81 83 ALA A C 1
ATOM 625 O O . ALA A 1 83 ? -25.563 6.452 13.832 1.00 76.81 83 ALA A O 1
ATOM 626 N N . ALA A 1 84 ? -24.669 4.674 12.754 1.00 79.56 84 ALA A N 1
ATOM 627 C CA . ALA A 1 84 ? -25.937 4.040 12.420 1.00 79.56 84 ALA A CA 1
ATOM 628 C C . ALA A 1 84 ? -26.709 3.622 13.683 1.00 79.56 84 ALA A C 1
ATOM 630 O O . ALA A 1 84 ? -27.926 3.797 13.738 1.00 79.56 84 ALA A O 1
ATOM 631 N N . ASP A 1 85 ? -25.994 3.193 14.724 1.00 79.81 85 ASP A N 1
ATOM 632 C CA . ASP A 1 85 ? -26.558 2.814 16.024 1.00 79.81 85 ASP A CA 1
ATOM 633 C C . ASP A 1 85 ? -26.977 4.020 16.892 1.00 79.81 85 ASP A C 1
ATOM 635 O O . ASP A 1 85 ? -27.472 3.858 18.008 1.00 79.81 85 ASP A O 1
ATOM 639 N N . GLY A 1 86 ? -26.796 5.253 16.399 1.00 73.19 86 GLY A N 1
ATOM 640 C CA . GLY A 1 86 ? -27.212 6.477 17.088 1.00 73.19 86 GLY A CA 1
ATOM 641 C C . GLY A 1 86 ? -26.354 6.837 18.303 1.00 73.19 86 GLY A C 1
ATOM 642 O O . GLY A 1 86 ? -26.772 7.646 19.129 1.00 73.19 86 GLY A O 1
ATOM 643 N N . THR A 1 87 ? -25.158 6.257 18.416 1.00 71.12 87 THR A N 1
ATOM 644 C CA . THR A 1 87 ? -24.268 6.452 19.574 1.00 71.12 87 THR A CA 1
ATOM 645 C C . THR A 1 87 ? -23.477 7.762 19.535 1.00 71.12 87 THR A C 1
ATOM 647 O O . THR A 1 87 ? -22.845 8.126 20.527 1.00 71.12 87 THR A O 1
ATOM 650 N N . PHE A 1 88 ? -23.526 8.503 18.422 1.00 70.50 88 PHE A N 1
ATOM 651 C CA . PHE A 1 88 ? -22.867 9.801 18.311 1.00 70.50 88 PHE A CA 1
ATOM 652 C C . PHE A 1 88 ? -23.754 10.966 18.720 1.00 70.50 88 PHE A C 1
ATOM 654 O O . PHE A 1 88 ? -24.863 11.160 18.214 1.00 70.50 88 PHE A O 1
ATOM 661 N N . GLU A 1 89 ? -23.188 11.828 19.561 1.00 64.75 89 GLU A N 1
ATOM 662 C CA . GLU A 1 89 ? -23.712 13.167 19.779 1.00 64.75 89 GLU A CA 1
ATOM 663 C C . GLU A 1 89 ? -23.554 13.968 18.480 1.00 64.75 89 GLU A C 1
ATOM 665 O O . GLU A 1 89 ? -22.443 14.306 18.056 1.00 64.75 89 GLU A O 1
ATOM 670 N N . LYS A 1 90 ? -24.680 14.269 17.823 1.00 62.88 90 LYS A N 1
ATOM 671 C CA . LYS A 1 90 ? -24.703 15.180 16.676 1.00 62.88 90 LYS A CA 1
ATOM 672 C C . LYS A 1 90 ? -24.290 16.572 17.150 1.00 62.88 90 LYS A C 1
ATOM 674 O O . LYS A 1 90 ? -25.037 17.215 17.886 1.00 62.88 90 LYS A O 1
ATOM 679 N N . GLN A 1 91 ? -23.135 17.055 16.701 1.00 62.25 91 GLN A N 1
ATOM 680 C CA . GLN A 1 91 ? -22.787 18.465 16.842 1.00 62.25 91 GLN A CA 1
ATOM 681 C C . GLN A 1 91 ? -23.370 19.261 15.664 1.00 62.25 91 GLN A C 1
ATOM 683 O O . GLN A 1 91 ? -23.179 18.870 14.510 1.00 62.25 91 GLN A O 1
ATOM 688 N N . PRO A 1 92 ? -24.093 20.372 15.906 1.00 53.28 92 PRO A N 1
ATOM 689 C CA . PRO A 1 92 ? -24.549 21.234 14.824 1.00 53.28 92 PRO A CA 1
ATOM 690 C C . PRO A 1 92 ? -23.340 21.847 14.103 1.00 53.28 92 PRO A C 1
ATOM 692 O O . PRO A 1 92 ? -22.595 22.620 14.696 1.00 53.28 92 PRO A O 1
ATOM 695 N N . GLY A 1 93 ? -23.157 21.506 12.824 1.00 62.09 93 GLY A N 1
ATOM 696 C CA . GLY A 1 93 ? -22.115 22.084 11.966 1.00 62.09 93 GLY A CA 1
ATOM 697 C C . GLY A 1 93 ? -20.699 21.520 12.142 1.00 62.09 93 GLY A C 1
ATOM 698 O O . GLY A 1 93 ? -19.791 22.048 11.509 1.00 62.09 93 GLY A O 1
ATOM 699 N N . GLY A 1 94 ? -20.509 20.474 12.954 1.00 61.16 94 GLY A N 1
ATOM 700 C CA . GLY A 1 94 ? -19.205 19.846 13.208 1.00 61.16 94 GLY A CA 1
ATOM 701 C C . GLY A 1 94 ? -19.215 18.330 13.003 1.00 61.16 94 GLY A C 1
ATOM 702 O O . GLY A 1 94 ? -20.275 17.721 12.823 1.00 61.16 94 GLY A O 1
ATOM 703 N N . ALA A 1 95 ? -18.030 17.714 13.030 1.00 60.66 95 ALA A N 1
ATOM 704 C CA . ALA A 1 95 ? -17.908 16.258 13.013 1.00 60.66 95 ALA A CA 1
ATOM 705 C C . ALA A 1 95 ? -18.576 15.640 14.265 1.00 60.66 95 ALA A C 1
ATOM 707 O O . ALA A 1 95 ? -18.558 16.251 15.338 1.00 60.66 95 ALA A O 1
ATOM 708 N N . PRO A 1 96 ? -19.189 14.444 14.161 1.00 64.06 96 PRO A N 1
ATOM 709 C CA . PRO A 1 96 ? -19.768 13.769 15.317 1.00 64.06 96 PRO A CA 1
ATOM 710 C C . PRO A 1 96 ? -18.709 13.558 16.401 1.00 64.06 96 PRO A C 1
ATOM 712 O O . PRO A 1 96 ? -17.598 13.103 16.126 1.00 64.06 96 PRO A O 1
ATOM 715 N N . LYS A 1 97 ? -19.060 13.869 17.654 1.00 70.88 97 LYS A N 1
ATOM 716 C CA . LYS A 1 97 ? -18.157 13.624 18.779 1.00 70.88 97 LYS A CA 1
ATOM 717 C C . LYS A 1 97 ? -18.130 12.125 19.061 1.00 70.88 97 LYS A C 1
ATOM 719 O O . LYS A 1 97 ? -19.092 11.567 19.589 1.00 70.88 97 LYS A O 1
ATOM 724 N N . ILE A 1 98 ? -17.019 11.483 18.715 1.00 73.38 98 ILE A N 1
ATOM 725 C CA . ILE A 1 98 ? -16.793 10.066 18.995 1.00 73.38 98 ILE A CA 1
ATOM 726 C C . ILE A 1 98 ? -16.565 9.910 20.501 1.00 73.38 98 ILE A C 1
ATOM 728 O O . ILE A 1 98 ? -15.567 10.382 21.049 1.00 73.38 98 ILE A O 1
ATOM 732 N N . VAL A 1 99 ? -17.509 9.264 21.187 1.00 75.12 99 VAL A N 1
ATOM 733 C CA . VAL A 1 99 ? -17.347 8.878 22.591 1.00 75.12 99 VAL A CA 1
ATOM 734 C C . VAL A 1 99 ? -16.649 7.526 22.629 1.00 75.12 99 VAL A C 1
ATOM 736 O O . VAL A 1 99 ? -17.151 6.550 22.076 1.00 75.12 99 VAL A O 1
ATOM 739 N N . TYR A 1 100 ? -15.496 7.472 23.292 1.00 79.56 100 TYR A N 1
ATOM 740 C CA . TYR A 1 100 ? -14.766 6.227 23.510 1.00 79.56 100 TYR A CA 1
ATOM 741 C C . TYR A 1 100 ? -15.640 5.235 24.291 1.00 79.56 100 TYR A C 1
ATOM 743 O O . TYR A 1 100 ? -16.060 5.533 25.411 1.00 79.56 100 TYR A O 1
ATOM 751 N N . ASN A 1 101 ? -15.940 4.078 23.702 1.00 84.56 101 ASN A N 1
ATOM 752 C CA . ASN A 1 101 ? -16.842 3.070 24.261 1.00 84.56 101 ASN A CA 1
ATOM 753 C C . ASN A 1 101 ? -16.233 1.658 24.166 1.00 84.56 101 ASN A C 1
ATOM 755 O O . ASN A 1 101 ? -15.143 1.480 23.625 1.00 84.56 101 ASN A O 1
ATOM 759 N N . GLN A 1 102 ? -16.941 0.650 24.690 1.00 87.88 102 GLN A N 1
ATOM 760 C CA . GLN A 1 102 ? -16.452 -0.733 24.689 1.00 87.88 102 GLN A CA 1
ATOM 761 C C . GLN A 1 102 ? -16.245 -1.290 23.273 1.00 87.88 102 GLN A C 1
ATOM 763 O O . GLN A 1 102 ? -15.288 -2.017 23.062 1.00 87.88 102 GLN A O 1
ATOM 768 N N . GLN A 1 103 ? -17.072 -0.914 22.290 1.00 86.19 103 GLN A N 1
ATOM 769 C CA . GLN A 1 103 ? -16.892 -1.380 20.909 1.00 86.19 103 GLN A CA 1
ATOM 770 C C . GLN A 1 103 ? -15.597 -0.838 20.288 1.00 86.19 103 GLN A C 1
ATOM 772 O O . GLN A 1 103 ? -14.902 -1.562 19.580 1.00 86.19 103 GLN A O 1
ATOM 777 N N . ILE A 1 104 ? -15.251 0.421 20.582 1.00 87.38 104 ILE A N 1
ATOM 778 C CA . ILE A 1 104 ? -13.963 1.004 20.195 1.00 87.38 104 ILE A CA 1
ATOM 779 C C . ILE A 1 104 ? -12.825 0.243 20.879 1.00 87.38 104 ILE A C 1
ATOM 781 O O . ILE A 1 104 ? -11.883 -0.153 20.204 1.00 87.38 104 ILE A O 1
ATOM 785 N N . GLU A 1 105 ? -12.911 -0.011 22.186 1.00 89.06 105 GLU A N 1
ATOM 786 C CA . GLU A 1 105 ? -11.896 -0.795 22.904 1.00 89.06 105 GLU A CA 1
ATOM 787 C C . GLU A 1 105 ? -11.729 -2.204 22.301 1.00 89.06 105 GLU A C 1
ATOM 789 O O . GLU A 1 105 ? -10.604 -2.627 22.039 1.00 89.06 105 GLU A O 1
ATOM 794 N N . ASP A 1 106 ? -12.830 -2.897 22.000 1.00 90.69 106 ASP A N 1
ATOM 795 C CA . ASP A 1 106 ? -12.825 -4.234 21.398 1.00 90.69 106 ASP A CA 1
ATOM 796 C C . ASP A 1 106 ? -12.184 -4.219 20.001 1.00 90.69 106 ASP A C 1
ATOM 798 O O . ASP A 1 106 ? -11.379 -5.098 19.671 1.00 90.69 106 ASP A O 1
ATOM 802 N N . PHE A 1 107 ? -12.486 -3.200 19.185 1.00 91.00 107 PHE A N 1
ATOM 803 C CA . PHE A 1 107 ? -11.819 -2.981 17.901 1.00 91.00 107 PHE A CA 1
ATOM 804 C C . PHE A 1 107 ? -10.311 -2.814 18.100 1.00 91.00 107 PHE A C 1
ATOM 806 O O . PHE A 1 107 ? -9.530 -3.527 17.478 1.00 91.00 107 PHE A O 1
ATOM 813 N N . LEU A 1 108 ? -9.887 -1.930 19.005 1.00 90.69 108 LEU A N 1
ATOM 814 C CA . LEU A 1 108 ? -8.471 -1.639 19.236 1.00 90.69 108 LEU A CA 1
ATOM 815 C C . LEU A 1 108 ? -7.687 -2.855 19.735 1.00 90.69 108 LEU A C 1
ATOM 817 O O . LEU A 1 108 ? -6.566 -3.084 19.280 1.00 90.69 108 LEU A O 1
ATOM 821 N N . GLN A 1 109 ? -8.273 -3.642 20.638 1.00 90.81 109 GLN A N 1
ATOM 822 C CA . GLN A 1 109 ? -7.643 -4.844 21.185 1.00 90.81 109 GLN A CA 1
ATOM 823 C C . GLN A 1 109 ? -7.540 -5.970 20.154 1.00 90.81 109 GLN A C 1
ATOM 825 O O . GLN A 1 109 ? -6.564 -6.718 20.156 1.00 90.81 109 GLN A O 1
ATOM 830 N N . SER A 1 110 ? -8.530 -6.095 19.267 1.00 93.50 110 SER A N 1
ATOM 831 C CA . SER A 1 110 ? -8.586 -7.178 18.279 1.00 93.50 110 SER A CA 1
ATOM 832 C C . SER A 1 110 ? -8.009 -6.810 16.913 1.00 93.50 110 SER A C 1
ATOM 834 O O . SER A 1 110 ? -7.794 -7.701 16.092 1.00 93.50 110 SER A O 1
ATOM 836 N N . PHE A 1 111 ? -7.717 -5.531 16.656 1.00 94.81 111 PHE A N 1
ATOM 837 C CA . PHE A 1 111 ? -7.353 -5.021 15.334 1.00 94.81 111 PHE A CA 1
ATOM 838 C C . PHE A 1 111 ? -6.180 -5.780 14.694 1.00 94.81 111 PHE A C 1
ATOM 840 O O . PHE A 1 111 ? -6.328 -6.329 13.598 1.00 94.81 111 PHE A O 1
ATOM 847 N N . CYS A 1 112 ? -5.045 -5.897 15.393 1.00 95.88 112 CYS A N 1
ATOM 848 C CA . CYS A 1 112 ? -3.870 -6.607 14.872 1.00 95.88 112 CYS A CA 1
ATOM 849 C C . CYS A 1 112 ? -4.062 -8.130 14.767 1.00 95.88 112 CYS A C 1
ATOM 851 O O . CYS A 1 112 ? -3.312 -8.787 14.051 1.00 95.88 112 CYS A O 1
ATOM 853 N N . ASP A 1 113 ? -5.056 -8.697 15.456 1.00 95.00 113 ASP A N 1
ATOM 854 C CA . ASP A 1 113 ? -5.402 -10.123 15.402 1.00 95.00 113 ASP A CA 1
ATOM 855 C C . ASP A 1 113 ? -6.622 -10.412 14.510 1.00 95.00 113 ASP A C 1
ATOM 857 O O . ASP A 1 113 ? -7.074 -11.565 14.407 1.00 95.00 113 ASP A O 1
ATOM 861 N N . SER A 1 114 ? -7.145 -9.383 13.838 1.00 94.50 114 SER A N 1
ATOM 862 C CA . SER A 1 114 ? -8.286 -9.488 12.938 1.00 94.50 114 SER A CA 1
ATOM 863 C C . SER A 1 114 ? -7.981 -10.419 11.762 1.00 94.50 114 SER A C 1
ATOM 865 O O . SER A 1 114 ? -6.835 -10.592 11.338 1.00 94.50 114 SER A O 1
ATOM 867 N N . LYS A 1 115 ? -9.032 -11.034 11.201 1.00 92.81 115 LYS A N 1
ATOM 868 C CA . LYS A 1 115 ? -8.906 -11.884 10.004 1.00 92.81 115 LYS A CA 1
ATOM 869 C C . LYS A 1 115 ? -8.246 -11.126 8.849 1.00 92.81 115 LYS A C 1
ATOM 871 O O . LYS A 1 115 ? -7.476 -11.718 8.103 1.00 92.81 115 LYS A O 1
ATOM 876 N N . HIS A 1 116 ? -8.543 -9.834 8.742 1.00 91.25 116 HIS A N 1
ATOM 877 C CA . HIS A 1 116 ? -7.974 -8.948 7.737 1.00 91.25 116 HIS A CA 1
ATOM 878 C C . HIS A 1 116 ? -6.462 -8.788 7.910 1.00 91.25 116 HIS A C 1
ATOM 880 O O . HIS A 1 116 ? -5.703 -9.088 6.994 1.00 91.25 116 HIS A O 1
ATOM 886 N N . MET A 1 117 ? -6.006 -8.445 9.122 1.00 94.19 117 MET A N 1
ATOM 887 C CA . MET A 1 117 ? -4.574 -8.291 9.407 1.00 94.19 117 MET A CA 1
ATOM 888 C C . MET A 1 117 ? -3.773 -9.592 9.254 1.00 94.19 117 MET A C 1
ATOM 890 O O . MET A 1 117 ? -2.588 -9.550 8.929 1.00 94.19 117 MET A O 1
ATOM 894 N N . LYS A 1 118 ? -4.418 -10.750 9.438 1.00 92.44 118 LYS A N 1
ATOM 895 C CA . LYS A 1 118 ? -3.823 -12.078 9.208 1.00 92.44 118 LYS A CA 1
ATOM 896 C C . LYS A 1 118 ? -3.614 -12.426 7.728 1.00 92.44 118 LYS A C 1
ATOM 898 O O . LYS A 1 118 ? -2.972 -13.432 7.450 1.00 92.44 118 LYS A O 1
ATOM 903 N N . GLY A 1 119 ? -4.166 -11.644 6.797 1.00 91.25 119 GLY A N 1
ATOM 904 C CA . GLY A 1 119 ? -3.944 -11.814 5.356 1.00 91.25 119 GLY A CA 1
ATOM 905 C C . GLY A 1 119 ? -2.620 -11.225 4.849 1.00 91.25 119 GLY A C 1
ATOM 906 O O . GLY A 1 119 ? -2.200 -11.539 3.735 1.00 91.25 119 GLY A O 1
ATOM 907 N N . PHE A 1 120 ? -1.962 -10.382 5.649 1.00 94.12 120 PHE A N 1
ATOM 908 C CA . PHE A 1 120 ? -0.651 -9.814 5.333 1.00 94.12 120 PHE A CA 1
ATOM 909 C C . PHE A 1 120 ? 0.488 -10.757 5.735 1.00 94.12 120 PHE A C 1
ATOM 911 O O . PHE A 1 120 ? 0.278 -11.780 6.390 1.00 94.12 120 PHE A O 1
ATOM 918 N N . SER A 1 121 ? 1.711 -10.411 5.339 1.00 92.31 121 SER A N 1
ATOM 919 C CA . SER A 1 121 ? 2.906 -11.138 5.762 1.00 92.31 121 SER A CA 1
ATOM 920 C C . SER A 1 121 ? 3.090 -11.090 7.283 1.00 92.31 121 SER A C 1
ATOM 922 O O . SER A 1 121 ? 2.670 -10.158 7.977 1.00 92.31 121 SER A O 1
ATOM 924 N N . ARG A 1 122 ? 3.764 -12.107 7.829 1.00 91.38 122 ARG A N 1
ATOM 925 C CA . ARG A 1 122 ? 3.916 -12.265 9.285 1.00 91.38 122 ARG A CA 1
ATOM 926 C C . ARG A 1 122 ? 4.571 -11.048 9.943 1.00 91.38 122 ARG A C 1
ATOM 928 O O . ARG A 1 122 ? 4.175 -10.662 11.040 1.00 91.38 122 ARG A O 1
ATOM 935 N N . TYR A 1 123 ? 5.561 -10.443 9.285 1.00 90.56 123 TYR A N 1
ATOM 936 C CA . TYR A 1 123 ? 6.268 -9.288 9.840 1.00 90.56 123 TYR A CA 1
ATOM 937 C C . TYR A 1 123 ? 5.354 -8.061 9.982 1.00 90.56 123 TYR A C 1
ATOM 939 O O . TYR A 1 123 ? 5.524 -7.283 10.917 1.00 90.56 123 TYR A O 1
ATOM 947 N N . ILE A 1 124 ? 4.354 -7.907 9.104 1.00 94.19 124 ILE A N 1
ATOM 948 C CA . ILE A 1 124 ? 3.356 -6.837 9.197 1.00 94.19 124 ILE A CA 1
ATOM 949 C C . ILE A 1 124 ? 2.490 -7.046 10.436 1.00 94.19 124 ILE A C 1
ATOM 951 O O . ILE A 1 124 ? 2.291 -6.111 11.209 1.00 94.19 124 ILE A O 1
ATOM 955 N N . THR A 1 125 ? 1.998 -8.268 10.661 1.00 93.62 125 THR A N 1
ATOM 956 C CA . THR A 1 125 ? 1.163 -8.582 11.829 1.00 93.62 125 THR A CA 1
ATOM 957 C C . THR A 1 125 ? 1.929 -8.381 13.142 1.00 93.62 125 THR A C 1
ATOM 959 O O . THR A 1 125 ? 1.413 -7.756 14.070 1.00 93.62 125 THR A O 1
ATOM 962 N N . GLU A 1 126 ? 3.176 -8.850 13.224 1.00 92.31 126 GLU A N 1
ATOM 963 C CA . GLU A 1 126 ? 4.027 -8.657 14.409 1.00 92.31 126 GLU A CA 1
ATOM 964 C C . GLU A 1 126 ? 4.403 -7.182 14.620 1.00 92.31 126 GLU A C 1
ATOM 966 O O . GLU A 1 126 ? 4.415 -6.687 15.755 1.00 92.31 126 GLU A O 1
ATOM 971 N N . GLY A 1 127 ? 4.636 -6.445 13.530 1.00 92.19 127 GLY A N 1
ATOM 972 C CA . GLY A 1 127 ? 4.868 -5.008 13.580 1.00 92.19 127 GLY A CA 1
ATOM 973 C C . GLY A 1 127 ? 3.647 -4.225 14.050 1.00 92.19 127 GLY A C 1
ATOM 974 O O . GLY A 1 127 ? 3.785 -3.362 14.916 1.00 92.19 127 GLY A O 1
ATOM 975 N N . CYS A 1 128 ? 2.445 -4.593 13.594 1.00 94.88 128 CYS A N 1
ATOM 976 C CA . CYS A 1 128 ? 1.185 -4.041 14.095 1.00 94.88 128 CYS A CA 1
ATOM 977 C C . CYS A 1 128 ? 1.076 -4.226 15.609 1.00 94.88 128 CYS A C 1
ATOM 979 O O . CYS A 1 128 ? 0.875 -3.254 16.336 1.00 94.88 128 CYS A O 1
ATOM 981 N N . LYS A 1 129 ? 1.260 -5.459 16.103 1.00 94.31 129 LYS A N 1
ATOM 982 C CA . LYS A 1 129 ? 1.158 -5.781 17.537 1.00 94.31 129 LYS A CA 1
ATOM 983 C C . LYS A 1 129 ? 2.130 -4.968 18.371 1.00 94.31 129 LYS A C 1
ATOM 985 O O . LYS A 1 129 ? 1.752 -4.405 19.395 1.00 94.31 129 LYS A O 1
ATOM 990 N N . THR A 1 130 ? 3.375 -4.897 17.925 1.00 91.62 130 THR A N 1
ATOM 991 C CA . THR A 1 130 ? 4.429 -4.166 18.626 1.00 91.62 130 THR A CA 1
ATOM 992 C C . THR A 1 130 ? 4.148 -2.662 18.624 1.00 91.62 130 THR A C 1
ATOM 994 O O . THR A 1 130 ? 4.233 -2.020 19.671 1.00 91.62 130 THR A O 1
ATOM 997 N N . MET A 1 131 ? 3.727 -2.104 17.486 1.00 90.75 131 MET A N 1
ATOM 998 C CA . MET A 1 131 ? 3.384 -0.689 17.378 1.00 90.75 131 MET A CA 1
ATOM 999 C C . MET A 1 131 ? 2.164 -0.333 18.232 1.00 90.75 131 MET A C 1
ATOM 1001 O O . MET A 1 131 ? 2.226 0.620 19.004 1.00 90.75 131 MET A O 1
ATOM 1005 N N . MET A 1 132 ? 1.079 -1.106 18.156 1.00 89.75 132 MET A N 1
ATOM 1006 C CA . MET A 1 132 ? -0.112 -0.873 18.975 1.00 89.75 132 MET A CA 1
ATOM 1007 C C . MET A 1 132 ? 0.209 -1.032 20.463 1.00 89.75 132 MET A C 1
ATOM 1009 O O . MET A 1 132 ? -0.144 -0.171 21.255 1.00 89.75 132 MET A O 1
ATOM 1013 N N . LYS A 1 133 ? 0.980 -2.044 20.865 1.00 90.00 133 LYS A N 1
ATOM 1014 C CA . LYS A 1 133 ? 1.395 -2.208 22.266 1.00 90.00 133 LYS A CA 1
ATOM 1015 C C . LYS A 1 133 ? 2.146 -0.991 22.822 1.00 90.00 133 LYS A C 1
ATOM 1017 O O . LYS A 1 133 ? 1.954 -0.646 23.986 1.00 90.00 133 LYS A O 1
ATOM 1022 N N . ASN A 1 134 ? 3.007 -0.370 22.018 1.00 87.44 134 ASN A N 1
ATOM 1023 C CA . ASN A 1 134 ? 3.863 0.732 22.464 1.00 87.44 134 ASN A CA 1
ATOM 1024 C C . ASN A 1 134 ? 3.217 2.112 22.290 1.00 87.44 134 ASN A C 1
ATOM 1026 O O . ASN A 1 134 ? 3.559 3.036 23.023 1.00 87.44 134 ASN A O 1
ATOM 1030 N N . HIS A 1 135 ? 2.311 2.252 21.321 1.00 87.38 135 HIS A N 1
ATOM 1031 C CA . HIS A 1 135 ? 1.842 3.547 20.832 1.00 87.38 135 HIS A CA 1
ATOM 1032 C C . HIS A 1 135 ? 0.323 3.623 20.613 1.00 87.38 135 HIS A C 1
ATOM 1034 O O . HIS A 1 135 ? -0.141 4.556 19.953 1.00 87.38 135 HIS A O 1
ATOM 1040 N N . HIS A 1 136 ? -0.485 2.672 21.115 1.00 87.62 136 HIS A N 1
ATOM 1041 C CA . HIS A 1 136 ? -1.928 2.669 20.821 1.00 87.62 136 HIS A CA 1
ATOM 1042 C C . HIS A 1 136 ? -2.597 3.982 21.212 1.00 87.62 136 HIS A C 1
ATOM 1044 O O . HIS A 1 136 ? -3.430 4.473 20.462 1.00 87.62 136 HIS A O 1
ATOM 1050 N N . ARG A 1 137 ? -2.250 4.573 22.363 1.00 84.94 137 ARG A N 1
ATOM 1051 C CA . ARG A 1 137 ? -2.930 5.779 22.863 1.00 84.94 137 ARG A CA 1
ATOM 1052 C C . ARG A 1 137 ? -2.671 6.966 21.956 1.00 84.94 137 ARG A C 1
ATOM 1054 O O . ARG A 1 137 ? -3.596 7.707 21.637 1.00 84.94 137 ARG A O 1
ATOM 1061 N N . GLU A 1 138 ? -1.424 7.149 21.543 1.00 85.75 138 GLU A N 1
ATOM 1062 C CA . GLU A 1 138 ? -1.034 8.234 20.659 1.00 85.75 138 GLU A CA 1
ATOM 1063 C C . GLU A 1 138 ? -1.575 8.024 19.247 1.00 85.75 138 GLU A C 1
ATOM 1065 O O . GLU A 1 138 ? -2.049 8.988 18.651 1.00 85.75 138 GLU A O 1
ATOM 1070 N N . ILE A 1 139 ? -1.566 6.787 18.731 1.00 84.75 139 ILE A N 1
ATOM 1071 C CA . ILE A 1 139 ? -2.187 6.454 17.443 1.00 84.75 139 ILE A CA 1
ATOM 1072 C C . ILE A 1 139 ? -3.674 6.788 17.518 1.00 84.75 139 ILE A C 1
ATOM 1074 O O . ILE A 1 139 ? -4.122 7.676 16.807 1.00 84.75 139 ILE A O 1
ATOM 1078 N N . VAL A 1 140 ? -4.423 6.185 18.439 1.00 83.88 140 VAL A N 1
ATOM 1079 C CA . VAL A 1 140 ? -5.874 6.388 18.583 1.00 83.88 140 VAL A CA 1
ATOM 1080 C C . VAL A 1 140 ? -6.230 7.853 18.822 1.00 83.88 140 VAL A C 1
ATOM 1082 O O . VAL A 1 140 ? -7.145 8.374 18.190 1.00 83.88 140 VAL A O 1
ATOM 1085 N N . GLY A 1 141 ? -5.476 8.560 19.668 1.00 82.25 141 GLY A N 1
ATOM 1086 C CA . GLY A 1 141 ? -5.683 9.987 19.916 1.00 82.25 141 GLY A CA 1
ATOM 1087 C C . GLY A 1 141 ? -5.595 10.827 18.641 1.00 82.25 141 GLY A C 1
ATOM 1088 O O . GLY A 1 141 ? -6.343 11.789 18.479 1.00 82.25 141 GLY A O 1
ATOM 1089 N N . LYS A 1 142 ? -4.748 10.439 17.681 1.00 78.31 142 LYS A N 1
ATOM 1090 C CA . LYS A 1 142 ? -4.694 11.103 16.375 1.00 78.31 142 LYS A CA 1
ATOM 1091 C C . LYS A 1 142 ? -5.978 10.891 15.569 1.00 78.31 142 LYS A C 1
ATOM 1093 O O . LYS A 1 142 ? -6.358 11.806 14.849 1.00 78.31 142 LYS A O 1
ATOM 1098 N N . PHE A 1 143 ? -6.633 9.739 15.664 1.00 77.31 143 PHE A N 1
ATOM 1099 C CA . PHE A 1 143 ? -7.886 9.453 14.947 1.00 77.31 143 PHE A CA 1
ATOM 1100 C C . PHE A 1 143 ? -9.121 10.044 15.639 1.00 77.31 143 PHE A C 1
ATOM 1102 O O . PHE A 1 143 ? -10.098 10.361 14.974 1.00 77.31 143 PHE A O 1
ATOM 1109 N N . LEU A 1 144 ? -9.075 10.239 16.960 1.00 74.06 144 LEU A N 1
ATOM 1110 C CA . LEU A 1 144 ? -10.183 10.815 17.731 1.00 74.06 144 LEU A CA 1
ATOM 1111 C C . LEU A 1 144 ? -10.264 12.349 17.671 1.00 74.06 144 LEU A C 1
ATOM 1113 O O . LEU A 1 144 ? -11.332 12.907 17.911 1.00 74.06 144 LEU A O 1
ATOM 1117 N N . HIS A 1 145 ? -9.146 13.041 17.433 1.00 63.41 145 HIS A N 1
ATOM 1118 C CA . HIS A 1 145 ? -9.060 14.501 17.580 1.00 63.41 145 HIS A CA 1
ATOM 1119 C C . HIS A 1 145 ? -9.230 15.309 16.288 1.00 63.41 145 HIS A C 1
ATOM 1121 O O . HIS A 1 145 ? -9.285 16.535 16.364 1.00 63.41 145 HIS A O 1
ATOM 1127 N N . GLU A 1 146 ? -9.305 14.672 15.121 1.00 58.94 146 GLU A N 1
ATOM 1128 C CA . GLU A 1 146 ? -9.437 15.373 13.840 1.00 58.94 146 GLU A CA 1
ATOM 1129 C C . GLU A 1 146 ? -10.821 15.118 13.225 1.00 58.94 146 GLU A C 1
ATOM 1131 O O . GLU A 1 146 ? -11.305 13.989 13.209 1.00 58.94 146 GLU A O 1
ATOM 1136 N N . GLU A 1 147 ? -11.454 16.192 12.737 1.00 52.56 147 GLU A N 1
ATOM 1137 C CA . GLU A 1 147 ? -12.726 16.212 12.002 1.00 52.56 147 GLU A CA 1
ATOM 1138 C C . GLU A 1 147 ? -12.588 15.527 10.634 1.00 52.56 147 GLU A C 1
ATOM 1140 O O . GLU A 1 147 ? -12.772 16.145 9.583 1.00 52.56 147 GLU A O 1
ATOM 1145 N N . GLU A 1 148 ? -12.237 14.246 10.598 1.00 54.75 148 GLU A N 1
ATOM 1146 C CA . GLU A 1 148 ? -12.460 13.487 9.380 1.00 54.75 148 GLU A CA 1
ATOM 1147 C C . GLU A 1 148 ? -13.967 13.382 9.169 1.00 54.75 148 GLU A C 1
ATOM 1149 O O . GLU A 1 148 ? -14.669 12.580 9.787 1.00 54.75 148 GLU A O 1
ATOM 1154 N N . MET A 1 149 ? -14.479 14.258 8.303 1.00 51.84 149 MET A N 1
ATOM 1155 C CA . MET A 1 149 ? -15.808 14.132 7.733 1.00 51.84 149 MET A CA 1
ATOM 1156 C C . MET A 1 149 ? -15.828 12.862 6.887 1.00 51.84 149 MET A C 1
ATOM 1158 O O . MET A 1 149 ? -15.586 12.894 5.678 1.00 51.84 149 MET A O 1
ATOM 1162 N N . MET A 1 150 ? -16.092 11.735 7.544 1.00 51.56 150 MET A N 1
ATOM 1163 C CA . MET A 1 150 ? -16.365 10.472 6.880 1.00 51.56 150 MET A CA 1
ATOM 1164 C C . MET A 1 150 ? -17.538 10.705 5.922 1.00 51.56 150 MET A C 1
ATOM 1166 O O . MET A 1 150 ? -18.633 11.071 6.349 1.00 51.56 150 MET A O 1
ATOM 1170 N N . GLY A 1 151 ? -17.288 10.576 4.618 1.00 46.19 151 GLY A N 1
ATOM 1171 C CA . GLY A 1 151 ? -18.340 10.641 3.603 1.00 46.19 151 GLY A CA 1
ATOM 1172 C C . GLY A 1 151 ? -18.385 11.865 2.683 1.00 46.19 151 GLY A C 1
ATOM 1173 O O . GLY A 1 151 ? -19.395 12.034 2.003 1.00 46.19 151 GLY A O 1
ATOM 1174 N N . THR A 1 152 ? -17.342 12.696 2.565 1.00 43.44 152 THR A N 1
ATOM 1175 C CA . THR A 1 152 ? -17.298 13.645 1.429 1.00 43.44 152 THR A CA 1
ATOM 1176 C C . THR A 1 152 ? -16.602 13.029 0.220 1.00 43.44 152 THR A C 1
ATOM 1178 O O . THR A 1 152 ? -15.381 12.948 0.139 1.00 43.44 152 THR A O 1
ATOM 1181 N N . SER A 1 153 ? -17.426 12.586 -0.732 1.00 43.59 153 SER A N 1
ATOM 1182 C CA . SER A 1 153 ? -17.037 12.164 -2.076 1.00 43.59 153 SER A CA 1
ATOM 1183 C C . SER A 1 153 ? -15.984 13.110 -2.670 1.00 43.59 153 SER A C 1
ATOM 1185 O O . SER A 1 153 ? -16.287 14.266 -2.975 1.00 43.59 153 SER A O 1
ATOM 1187 N N . GLY A 1 154 ? -14.752 12.625 -2.825 1.00 44.59 154 GLY A N 1
ATOM 1188 C CA . GLY A 1 154 ? -13.724 13.280 -3.636 1.00 44.59 154 GLY A CA 1
ATOM 1189 C C . GLY A 1 154 ? -12.933 14.420 -2.987 1.00 44.59 154 GLY A C 1
ATOM 1190 O O . GLY A 1 154 ? -12.367 15.222 -3.721 1.00 44.59 154 GLY A O 1
ATOM 1191 N N . LYS A 1 155 ? -12.858 14.540 -1.653 1.00 51.78 155 LYS A N 1
ATOM 1192 C CA . LYS A 1 155 ? -11.930 15.497 -1.013 1.00 51.78 155 LYS A CA 1
ATOM 1193 C C . LYS A 1 155 ? -10.812 14.764 -0.277 1.00 51.78 155 LYS A C 1
ATOM 1195 O O . LYS A 1 155 ? -11.090 13.884 0.528 1.00 51.78 155 LYS A O 1
ATOM 1200 N N . ARG A 1 156 ? -9.566 15.149 -0.602 1.00 55.84 156 ARG A N 1
ATOM 1201 C CA . ARG A 1 156 ? -8.270 14.708 -0.041 1.00 55.84 156 ARG A CA 1
ATOM 1202 C C . ARG A 1 156 ? -8.408 13.931 1.269 1.00 55.84 156 ARG A C 1
ATOM 1204 O O . ARG A 1 156 ? -8.746 14.513 2.301 1.00 55.84 156 ARG A O 1
ATOM 1211 N N . THR A 1 157 ? -8.117 12.633 1.227 1.00 65.56 157 THR A N 1
ATOM 1212 C CA . THR A 1 157 ? -8.054 11.837 2.453 1.00 65.56 157 THR A CA 1
ATOM 1213 C C . THR A 1 157 ? -6.873 12.329 3.289 1.00 65.56 157 THR A C 1
ATOM 1215 O O . THR A 1 157 ? -5.801 12.609 2.762 1.00 65.56 157 THR A O 1
ATOM 1218 N N . MET A 1 158 ? -7.037 12.439 4.606 1.00 73.31 158 MET A N 1
ATOM 1219 C CA . MET A 1 158 ? -5.933 12.813 5.503 1.00 73.31 158 MET A CA 1
ATOM 1220 C C . MET A 1 158 ? -5.011 11.618 5.807 1.00 73.31 158 MET A C 1
ATOM 1222 O O . MET A 1 158 ? -4.080 11.739 6.611 1.00 73.31 158 MET A O 1
ATOM 1226 N N . ARG A 1 159 ? -5.244 10.471 5.146 1.00 80.06 159 ARG A N 1
ATOM 1227 C CA . ARG A 1 159 ? -4.556 9.196 5.379 1.00 80.06 159 ARG A CA 1
ATOM 1228 C C . ARG A 1 159 ? -3.058 9.320 5.120 1.00 80.06 159 ARG A C 1
ATOM 1230 O O . ARG A 1 159 ? -2.269 9.026 6.018 1.00 80.06 159 ARG A O 1
ATOM 1237 N N . ALA A 1 160 ? -2.660 9.854 3.967 1.00 78.88 160 ALA A N 1
ATOM 1238 C CA . ALA A 1 160 ? -1.253 10.054 3.613 1.00 78.88 160 ALA A CA 1
ATOM 1239 C C . ALA A 1 160 ? -0.534 10.960 4.630 1.00 78.88 160 ALA A C 1
ATOM 1241 O O . ALA A 1 160 ? 0.551 10.640 5.134 1.00 78.88 160 ALA A O 1
ATOM 1242 N N . ARG A 1 161 ? -1.182 12.059 5.033 1.00 79.62 161 ARG A N 1
ATOM 1243 C CA . ARG A 1 161 ? -0.678 12.939 6.092 1.00 79.62 161 ARG A CA 1
ATOM 1244 C C . ARG A 1 161 ? -0.533 12.210 7.427 1.00 79.62 161 ARG A C 1
ATOM 1246 O O . ARG A 1 161 ? 0.461 12.430 8.121 1.00 79.62 161 ARG A O 1
ATOM 1253 N N . LYS A 1 162 ? -1.489 11.366 7.813 1.00 81.62 162 LYS A N 1
ATOM 1254 C CA . LYS A 1 162 ? -1.433 10.613 9.072 1.00 81.62 162 LYS A CA 1
ATOM 1255 C C . LYS A 1 162 ? -0.332 9.560 9.057 1.00 81.62 162 LYS A C 1
ATOM 1257 O O . LYS A 1 162 ? 0.404 9.474 10.037 1.00 81.62 162 LYS A O 1
ATOM 1262 N N . ILE A 1 163 ? -0.157 8.837 7.951 1.00 84.12 163 ILE A N 1
ATOM 1263 C CA . ILE A 1 163 ? 0.967 7.908 7.767 1.00 84.12 163 ILE A CA 1
ATOM 1264 C C . ILE A 1 163 ? 2.282 8.649 8.021 1.00 84.12 163 ILE A C 1
ATOM 1266 O O . ILE A 1 163 ? 3.087 8.191 8.824 1.00 84.12 163 ILE A O 1
ATOM 1270 N N . ARG A 1 164 ? 2.475 9.852 7.463 1.00 81.25 164 ARG A N 1
ATOM 1271 C CA . ARG A 1 164 ? 3.672 10.663 7.759 1.00 81.25 164 ARG A CA 1
ATOM 1272 C C . ARG A 1 164 ? 3.775 11.091 9.223 1.00 81.25 164 ARG A C 1
ATOM 1274 O O . ARG A 1 164 ? 4.857 11.019 9.797 1.00 81.25 164 ARG A O 1
ATOM 1281 N N . GLN A 1 165 ? 2.673 11.506 9.848 1.00 82.19 165 GLN A N 1
ATOM 1282 C CA . GLN A 1 165 ? 2.670 11.888 11.267 1.00 82.19 165 GLN A CA 1
ATOM 1283 C C . GLN A 1 165 ? 2.996 10.723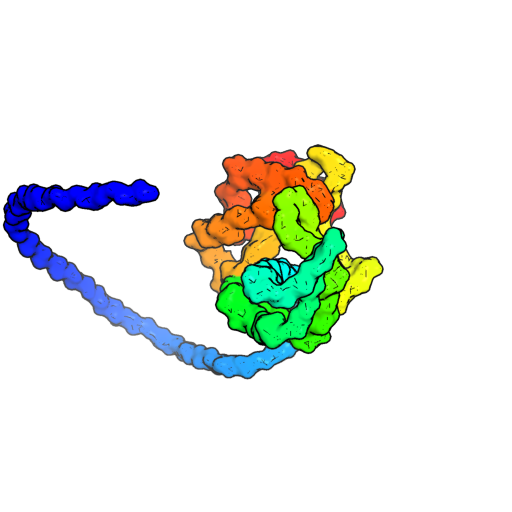 12.209 1.00 82.19 165 GLN A C 1
ATOM 1285 O O . GLN A 1 165 ? 3.543 10.950 13.288 1.00 82.19 165 GLN A O 1
ATOM 1290 N N . VAL A 1 166 ? 2.628 9.495 11.850 1.00 84.50 166 VAL A N 1
ATOM 1291 C CA . VAL A 1 166 ? 2.863 8.327 12.700 1.00 84.50 166 VAL A CA 1
ATOM 1292 C C . VAL A 1 166 ? 4.198 7.671 12.362 1.00 84.50 166 VAL A C 1
ATOM 1294 O O . VAL A 1 166 ? 4.995 7.443 13.270 1.00 84.50 166 VAL A O 1
ATOM 1297 N N . CYS A 1 167 ? 4.467 7.427 11.082 1.00 86.25 167 CYS A N 1
ATOM 1298 C CA . CYS A 1 167 ? 5.590 6.623 10.599 1.00 86.25 167 CYS A CA 1
ATOM 1299 C C . CYS A 1 167 ? 6.838 7.434 10.212 1.00 86.25 167 CYS A C 1
ATOM 1301 O O . CYS A 1 167 ? 7.934 6.884 10.196 1.00 86.25 167 CYS A O 1
ATOM 1303 N N . GLY A 1 168 ? 6.719 8.731 9.905 1.00 80.88 168 GLY A N 1
ATOM 1304 C CA . GLY A 1 168 ? 7.829 9.531 9.368 1.00 80.88 168 GLY A CA 1
ATOM 1305 C C . GLY A 1 168 ? 8.995 9.755 10.339 1.00 80.88 168 GLY A C 1
ATOM 1306 O O . GLY A 1 168 ? 8.796 10.001 11.528 1.00 80.88 168 GLY A O 1
ATOM 1307 N N . GLY A 1 169 ? 10.231 9.688 9.832 1.00 58.50 169 GLY A N 1
ATOM 1308 C CA . GLY A 1 169 ? 11.458 9.813 10.631 1.00 58.50 169 GLY A CA 1
ATOM 1309 C C . GLY A 1 169 ? 12.280 11.095 10.441 1.00 58.50 169 GLY A C 1
ATOM 1310 O O . GLY A 1 169 ? 13.232 11.285 11.197 1.00 58.50 169 GLY A O 1
ATOM 1311 N N . GLY A 1 170 ? 11.956 11.980 9.489 1.00 48.75 170 GLY A N 1
ATOM 1312 C CA . GLY A 1 170 ? 12.695 13.236 9.260 1.00 48.75 170 GLY A CA 1
ATOM 1313 C C . GLY A 1 170 ? 11.855 14.483 9.520 1.00 48.75 170 GLY A C 1
ATOM 1314 O O . GLY A 1 170 ? 10.655 14.470 9.263 1.00 48.75 170 GLY A O 1
ATOM 1315 N N . GLY A 1 171 ? 12.493 15.529 10.074 1.00 50.31 171 GLY A N 1
ATOM 1316 C CA . GLY A 1 171 ? 11.991 16.904 10.289 1.00 50.31 171 GLY A CA 1
ATOM 1317 C C . GLY A 1 171 ? 10.735 17.052 11.162 1.00 50.31 171 GLY A C 1
ATOM 1318 O O . GLY A 1 171 ? 10.724 17.749 12.175 1.00 50.31 171 GLY A O 1
ATOM 1319 N N . THR A 1 172 ? 9.669 16.365 10.785 1.00 50.53 172 THR A N 1
ATOM 1320 C CA . THR A 1 172 ? 8.505 16.023 11.590 1.00 50.53 172 THR A CA 1
ATOM 1321 C C . THR A 1 172 ? 8.844 14.886 12.555 1.00 50.53 172 THR A C 1
ATOM 1323 O O . THR A 1 172 ? 9.306 13.825 12.149 1.00 50.53 172 THR A O 1
ATOM 1326 N N . ARG A 1 173 ? 8.620 15.092 13.858 1.00 56.19 173 ARG A N 1
ATOM 1327 C CA . ARG A 1 173 ? 8.758 14.043 14.883 1.00 56.19 173 ARG A CA 1
ATOM 1328 C C . ARG A 1 173 ? 7.615 13.038 14.726 1.00 56.19 173 ARG A C 1
ATOM 1330 O O . ARG A 1 173 ? 6.654 13.105 15.492 1.00 56.19 173 ARG A O 1
ATOM 1337 N N . GLY A 1 174 ? 7.684 12.164 13.722 1.00 59.16 174 GLY A N 1
ATOM 1338 C CA . GLY A 1 174 ? 6.728 11.074 13.623 1.00 59.16 174 GLY A CA 1
ATOM 1339 C C . GLY A 1 174 ? 6.786 10.228 14.889 1.00 59.16 174 GLY A C 1
ATOM 1340 O O . GLY A 1 174 ? 7.839 10.120 15.526 1.00 59.16 174 GLY A O 1
ATOM 1341 N N . LEU A 1 175 ? 5.632 9.712 15.296 1.00 68.69 175 LEU A N 1
ATOM 1342 C CA . LEU A 1 175 ? 5.462 9.026 16.577 1.00 68.69 175 LEU A CA 1
ATOM 1343 C C . LEU A 1 175 ? 6.413 7.831 16.728 1.00 68.69 175 LEU A C 1
ATOM 1345 O O . LEU A 1 175 ? 6.991 7.635 17.790 1.00 68.69 175 LEU A O 1
ATOM 1349 N N . THR A 1 176 ? 6.591 7.085 15.641 1.00 72.69 176 THR A N 1
ATOM 1350 C CA . THR A 1 176 ? 7.330 5.818 15.610 1.00 72.69 176 THR A CA 1
ATOM 1351 C C . THR A 1 176 ? 8.674 5.924 14.877 1.00 72.69 176 THR A C 1
ATOM 1353 O O . THR A 1 176 ? 9.536 5.075 15.058 1.00 72.69 176 THR A O 1
ATOM 1356 N N . ARG A 1 177 ? 8.890 6.981 14.073 1.00 77.06 177 ARG A N 1
ATOM 1357 C CA . ARG A 1 177 ? 10.141 7.276 13.330 1.00 77.06 177 ARG A CA 1
ATOM 1358 C C . ARG A 1 177 ? 10.685 6.121 12.477 1.00 77.06 177 ARG A C 1
ATOM 1360 O O . ARG A 1 177 ? 11.891 6.022 12.244 1.00 77.06 177 ARG A O 1
ATOM 1367 N N . THR A 1 178 ? 9.796 5.261 12.005 1.00 74.00 178 THR A N 1
ATOM 1368 C CA . THR A 1 178 ? 10.138 3.991 11.356 1.00 74.00 178 THR A CA 1
ATOM 1369 C C . THR A 1 178 ? 10.627 4.195 9.934 1.00 74.00 178 THR A C 1
ATOM 1371 O O . THR A 1 178 ? 11.632 3.619 9.525 1.00 74.00 178 THR A O 1
ATOM 1374 N N . CYS A 1 179 ? 9.981 5.094 9.206 1.00 77.56 179 CYS A N 1
ATOM 1375 C CA . CYS A 1 179 ? 10.314 5.416 7.832 1.00 77.56 179 CYS A CA 1
ATOM 1376 C C . CYS A 1 179 ? 11.392 6.499 7.740 1.00 77.56 179 CYS A C 1
ATOM 1378 O O . CYS A 1 179 ? 11.524 7.362 8.614 1.00 77.56 179 CYS A O 1
ATOM 1380 N N . ILE A 1 180 ? 12.171 6.477 6.662 1.00 68.50 180 ILE A N 1
ATOM 1381 C CA . ILE A 1 180 ? 12.987 7.632 6.268 1.00 68.50 180 ILE A CA 1
ATOM 1382 C C . ILE A 1 180 ? 12.023 8.646 5.635 1.00 68.50 180 ILE A C 1
ATOM 1384 O O . ILE A 1 180 ? 11.020 8.252 5.049 1.00 68.50 180 ILE A O 1
ATOM 1388 N N . ASP A 1 181 ? 12.256 9.949 5.815 1.00 56.81 181 ASP A N 1
ATOM 1389 C CA . ASP A 1 181 ? 11.333 10.998 5.332 1.00 56.81 181 ASP A CA 1
ATOM 1390 C C . ASP A 1 181 ? 11.057 10.876 3.819 1.00 56.81 181 ASP A C 1
ATOM 1392 O O . ASP A 1 181 ? 9.941 11.142 3.378 1.00 56.81 181 ASP A O 1
ATOM 1396 N N . ASP A 1 182 ? 12.043 10.383 3.064 1.00 51.88 182 ASP A N 1
ATOM 1397 C CA . ASP A 1 182 ? 11.960 10.152 1.620 1.00 51.88 182 ASP A CA 1
ATOM 1398 C C . ASP A 1 182 ? 11.203 8.861 1.263 1.00 51.88 182 ASP A C 1
ATOM 1400 O O . ASP A 1 182 ? 10.475 8.844 0.285 1.00 51.88 182 ASP A O 1
ATOM 1404 N N . SER A 1 183 ? 11.220 7.819 2.108 1.00 52.06 183 SER A N 1
ATOM 1405 C CA . SER A 1 183 ? 10.517 6.548 1.827 1.00 52.06 183 SER A CA 1
ATOM 1406 C C . SER A 1 183 ? 8.993 6.616 2.008 1.00 52.06 183 SER A C 1
ATOM 1408 O O . SER A 1 183 ? 8.299 5.612 1.876 1.00 52.06 183 SER A O 1
ATOM 1410 N N . ILE A 1 184 ? 8.463 7.770 2.427 1.00 54.09 184 ILE A N 1
ATOM 1411 C CA . ILE A 1 184 ? 7.019 8.064 2.406 1.00 54.09 184 ILE A CA 1
ATOM 1412 C C . ILE A 1 184 ? 6.707 9.147 1.363 1.00 54.09 184 ILE A C 1
ATOM 1414 O O . ILE A 1 184 ? 5.546 9.377 1.023 1.00 54.09 184 ILE A O 1
ATOM 1418 N N . ARG A 1 185 ? 7.722 9.858 0.868 1.00 55.50 185 ARG A N 1
ATOM 1419 C CA . ARG A 1 185 ? 7.550 10.907 -0.127 1.00 55.50 185 ARG A CA 1
ATOM 1420 C C . ARG A 1 185 ? 7.936 10.326 -1.474 1.00 55.50 185 ARG A C 1
ATOM 1422 O O . ARG A 1 185 ? 9.083 10.457 -1.880 1.00 55.50 185 ARG A O 1
ATOM 1429 N N . ALA A 1 186 ? 6.954 9.805 -2.210 1.00 56.78 186 ALA A N 1
ATOM 1430 C CA . ALA A 1 186 ? 7.154 9.790 -3.652 1.00 56.78 186 ALA A CA 1
ATOM 1431 C C . ALA A 1 186 ? 7.480 11.225 -4.108 1.00 56.78 186 ALA A C 1
ATOM 1433 O O . ALA A 1 186 ? 6.979 12.193 -3.508 1.00 56.78 186 ALA A O 1
ATOM 1434 N N . PRO A 1 187 ? 8.313 11.376 -5.146 1.00 59.94 187 PRO A N 1
ATOM 1435 C CA . PRO A 1 187 ? 8.745 12.680 -5.621 1.00 59.94 187 PRO A CA 1
ATOM 1436 C C . PRO A 1 187 ? 7.544 13.597 -5.854 1.00 59.94 187 PRO A C 1
ATOM 1438 O O . PRO A 1 187 ? 6.601 13.205 -6.542 1.00 59.94 187 PRO A O 1
ATOM 1441 N N . ARG A 1 188 ? 7.545 14.806 -5.276 1.00 61.91 188 ARG A N 1
ATOM 1442 C CA . ARG A 1 188 ? 6.380 15.702 -5.354 1.00 61.91 188 ARG A CA 1
ATOM 1443 C C . ARG A 1 188 ? 6.080 16.109 -6.793 1.00 61.91 188 ARG A C 1
ATOM 1445 O O . ARG A 1 188 ? 6.981 16.584 -7.497 1.00 61.91 188 ARG A O 1
ATOM 1452 N N . LEU A 1 189 ? 4.810 16.025 -7.180 1.00 65.31 189 LEU A N 1
ATOM 1453 C CA . LEU A 1 189 ? 4.334 16.638 -8.416 1.00 65.31 189 LEU A CA 1
ATOM 1454 C C . LEU A 1 189 ? 4.326 18.158 -8.221 1.00 65.31 189 LEU A C 1
ATOM 1456 O O . LEU A 1 189 ? 3.575 18.700 -7.413 1.00 65.31 189 LEU A O 1
ATOM 1460 N N . MET A 1 190 ? 5.255 18.837 -8.892 1.00 56.06 190 MET A N 1
ATOM 1461 C CA . MET A 1 190 ? 5.408 20.296 -8.822 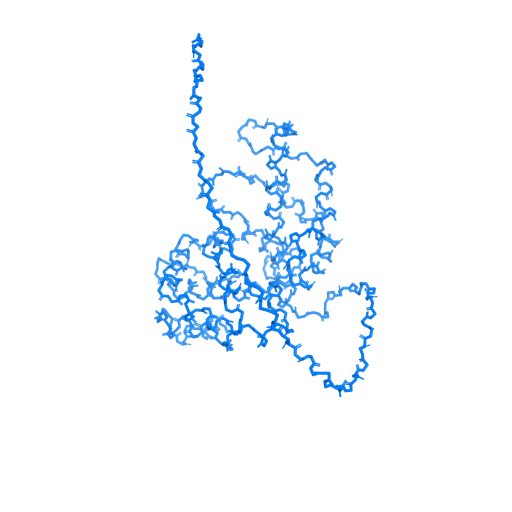1.00 56.06 190 MET A CA 1
ATOM 1462 C C . MET A 1 190 ? 4.655 21.008 -9.956 1.00 56.06 190 MET A C 1
ATOM 1464 O O . MET A 1 190 ? 4.384 22.199 -9.835 1.00 56.06 190 MET A O 1
ATOM 1468 N N . GLU A 1 191 ? 4.297 20.289 -11.024 1.00 61.81 191 GLU A N 1
ATOM 1469 C CA . GLU A 1 191 ? 3.569 20.779 -12.200 1.00 61.81 191 GLU A CA 1
ATOM 1470 C C . GLU A 1 191 ? 2.684 19.660 -12.779 1.00 61.81 191 GLU A C 1
ATOM 1472 O O . GLU A 1 191 ? 2.798 18.502 -12.377 1.00 61.81 191 GLU A O 1
ATOM 1477 N N . LYS A 1 192 ? 1.802 20.013 -13.725 1.00 53.31 192 LYS A N 1
ATOM 1478 C CA . LYS A 1 192 ? 0.860 19.090 -14.384 1.00 53.31 192 LYS A CA 1
ATOM 1479 C C . LYS A 1 192 ? 1.507 18.039 -15.299 1.00 53.31 192 LYS A C 1
ATOM 1481 O O . LYS A 1 192 ? 0.800 17.134 -15.710 1.00 53.31 192 LYS A O 1
ATOM 1486 N N . ASP A 1 193 ? 2.814 18.122 -15.552 1.00 58.84 193 ASP A N 1
ATOM 1487 C CA . ASP A 1 193 ? 3.523 17.271 -16.517 1.00 58.84 193 ASP A CA 1
ATOM 1488 C C . ASP A 1 193 ? 4.746 16.569 -15.896 1.00 58.84 193 ASP A C 1
ATOM 1490 O O . ASP A 1 193 ? 5.856 16.654 -16.419 1.00 58.84 193 ASP A O 1
ATOM 1494 N N . ASP A 1 194 ? 4.582 15.863 -14.772 1.00 81.44 194 ASP A N 1
ATOM 1495 C CA . ASP A 1 194 ? 5.660 15.019 -14.226 1.00 81.44 194 ASP A CA 1
ATOM 1496 C C . ASP A 1 194 ? 5.260 13.540 -14.161 1.00 81.44 194 ASP A C 1
ATOM 1498 O O . ASP A 1 194 ? 5.252 12.893 -13.108 1.00 81.44 194 ASP A O 1
ATOM 1502 N N . ALA A 1 195 ? 4.921 13.008 -15.340 1.00 89.62 195 ALA A N 1
ATOM 1503 C CA . ALA A 1 195 ? 4.605 11.599 -15.568 1.00 89.62 195 ALA A CA 1
ATOM 1504 C C . ALA A 1 195 ? 5.702 10.667 -15.019 1.00 89.62 195 ALA A C 1
ATOM 1506 O O . ALA A 1 195 ? 5.406 9.599 -14.483 1.00 89.62 195 ALA A O 1
ATOM 1507 N N . CYS A 1 196 ? 6.970 11.102 -15.052 1.00 90.50 196 CYS A N 1
ATOM 1508 C CA . CYS A 1 196 ? 8.076 10.357 -14.460 1.00 90.50 196 CYS A CA 1
ATOM 1509 C C . CYS A 1 196 ? 7.873 10.139 -12.954 1.00 90.50 196 CYS A C 1
ATOM 1511 O O . CYS A 1 196 ? 7.874 9.002 -12.481 1.00 90.50 196 CYS A O 1
ATOM 1513 N N . LYS A 1 197 ? 7.632 11.208 -12.190 1.00 88.88 197 LYS A N 1
ATOM 1514 C CA . LYS A 1 197 ? 7.391 11.114 -10.741 1.00 88.88 197 LYS A CA 1
ATOM 1515 C C . LYS A 1 197 ? 6.118 10.357 -10.388 1.00 88.88 197 LYS A C 1
ATOM 1517 O O . LYS A 1 197 ? 6.080 9.676 -9.358 1.00 88.88 197 LYS A O 1
ATOM 1522 N N . ALA A 1 198 ? 5.077 10.478 -11.212 1.00 89.75 198 ALA A N 1
ATOM 1523 C CA . ALA A 1 198 ? 3.868 9.681 -11.056 1.00 89.75 198 ALA A CA 1
ATOM 1524 C C . ALA A 1 198 ? 4.190 8.186 -11.208 1.00 89.75 198 ALA A C 1
ATOM 1526 O O . ALA A 1 198 ? 3.880 7.414 -10.302 1.00 89.75 198 ALA A O 1
ATOM 1527 N N . CYS A 1 199 ? 4.904 7.798 -12.270 1.00 93.19 199 CYS A N 1
ATOM 1528 C CA . CYS A 1 199 ? 5.323 6.414 -12.487 1.00 93.19 199 CYS A CA 1
ATOM 1529 C C . CYS A 1 199 ? 6.199 5.876 -11.356 1.00 93.19 199 CYS A C 1
ATOM 1531 O O . CYS A 1 199 ? 5.926 4.793 -10.841 1.00 93.19 199 CYS A O 1
ATOM 1533 N N . LEU A 1 200 ? 7.207 6.639 -10.915 1.00 91.56 200 LEU A N 1
ATOM 1534 C CA . LEU A 1 200 ? 8.071 6.230 -9.804 1.00 91.56 200 LEU A CA 1
ATOM 1535 C C . LEU A 1 200 ? 7.261 5.954 -8.533 1.00 91.56 200 LEU A C 1
ATOM 1537 O O . LEU A 1 200 ? 7.460 4.918 -7.900 1.00 91.56 200 LEU A O 1
ATOM 1541 N N . GLY A 1 201 ? 6.306 6.833 -8.209 1.00 89.62 201 GLY A N 1
ATOM 1542 C CA . GLY A 1 201 ? 5.397 6.625 -7.084 1.00 89.62 201 GLY A CA 1
ATOM 1543 C C . GLY A 1 201 ? 4.563 5.351 -7.237 1.00 89.62 201 GLY A C 1
ATOM 1544 O O . GLY A 1 201 ? 4.535 4.525 -6.331 1.00 89.62 201 GLY A O 1
ATOM 1545 N N . VAL A 1 202 ? 3.937 5.137 -8.399 1.00 92.94 202 VAL A N 1
ATOM 1546 C CA . VAL A 1 202 ? 3.098 3.948 -8.628 1.00 92.94 202 VAL A CA 1
ATOM 1547 C C . VAL A 1 202 ? 3.913 2.649 -8.571 1.00 92.94 202 VAL A C 1
ATOM 1549 O O . VAL A 1 202 ? 3.450 1.660 -8.000 1.00 92.94 202 VAL A O 1
ATOM 1552 N N . VAL A 1 203 ? 5.140 2.636 -9.104 1.00 94.38 203 VAL A N 1
ATOM 1553 C CA . VAL A 1 203 ? 6.042 1.477 -9.002 1.00 94.38 203 VAL A CA 1
ATOM 1554 C C . VAL A 1 203 ? 6.420 1.202 -7.546 1.00 94.38 203 VAL A C 1
ATOM 1556 O O . VAL A 1 203 ? 6.342 0.053 -7.108 1.00 94.38 203 VAL A O 1
ATOM 1559 N N . GLU A 1 204 ? 6.794 2.230 -6.780 1.00 91.44 204 GLU A N 1
ATOM 1560 C CA . GLU A 1 204 ? 7.110 2.093 -5.353 1.00 91.44 204 GLU A CA 1
ATOM 1561 C C . GLU A 1 204 ? 5.917 1.524 -4.569 1.00 91.44 204 GLU A C 1
ATOM 1563 O O . GLU A 1 204 ? 6.064 0.612 -3.750 1.00 91.44 204 GLU A O 1
ATOM 1568 N N . ASP A 1 205 ? 4.720 2.015 -4.873 1.00 92.44 205 ASP A N 1
ATOM 1569 C CA . ASP A 1 205 ? 3.463 1.568 -4.295 1.00 92.44 205 ASP A CA 1
ATOM 1570 C C . ASP A 1 205 ? 3.128 0.111 -4.632 1.00 92.44 205 ASP A C 1
ATOM 1572 O O . ASP A 1 205 ? 2.695 -0.641 -3.755 1.00 92.44 205 ASP A O 1
ATOM 1576 N N . ALA A 1 206 ? 3.353 -0.317 -5.873 1.00 94.94 206 ALA A N 1
ATOM 1577 C CA . ALA A 1 206 ? 3.185 -1.710 -6.276 1.00 94.94 206 ALA A CA 1
ATOM 1578 C C . ALA A 1 206 ? 4.192 -2.623 -5.569 1.00 94.94 206 ALA A C 1
ATOM 1580 O O . ALA A 1 206 ? 3.832 -3.689 -5.061 1.00 94.94 206 ALA A O 1
ATOM 1581 N N . GLN A 1 207 ? 5.452 -2.194 -5.452 1.00 93.44 207 GLN A N 1
ATOM 1582 C CA . GLN A 1 207 ? 6.444 -2.934 -4.678 1.00 93.44 207 GLN A CA 1
ATOM 1583 C C . GLN A 1 207 ? 6.052 -3.019 -3.198 1.00 93.44 207 GLN A C 1
ATOM 1585 O O . GLN A 1 207 ? 6.192 -4.083 -2.596 1.00 93.44 207 GLN A O 1
ATOM 1590 N N . PHE A 1 208 ? 5.536 -1.937 -2.610 1.00 92.25 208 PHE A N 1
ATOM 1591 C CA . PHE A 1 208 ? 5.019 -1.930 -1.241 1.00 92.25 208 PHE A CA 1
ATOM 1592 C C . PHE A 1 208 ? 3.850 -2.911 -1.066 1.00 92.25 208 PHE A C 1
ATOM 1594 O O . PHE A 1 208 ? 3.872 -3.719 -0.135 1.00 92.25 208 PHE A O 1
ATOM 1601 N N . LEU A 1 209 ? 2.868 -2.897 -1.979 1.00 93.88 209 LEU A N 1
ATOM 1602 C CA . LEU A 1 209 ? 1.749 -3.844 -1.984 1.00 93.88 209 LEU A CA 1
ATOM 1603 C C . LEU A 1 209 ? 2.237 -5.293 -2.019 1.00 93.88 209 LEU A C 1
ATOM 1605 O O . LEU A 1 209 ? 1.776 -6.117 -1.227 1.00 93.88 209 LEU A O 1
ATOM 1609 N N . LEU A 1 210 ? 3.202 -5.589 -2.892 1.00 94.69 210 LEU A N 1
ATOM 1610 C CA . LEU A 1 210 ? 3.787 -6.918 -2.992 1.00 94.69 210 LEU A CA 1
ATOM 1611 C C . LEU A 1 210 ? 4.487 -7.319 -1.689 1.00 94.69 210 LEU A C 1
ATOM 1613 O O . LEU A 1 210 ? 4.178 -8.384 -1.158 1.00 94.69 210 LEU A O 1
ATOM 1617 N N . ARG A 1 211 ? 5.371 -6.471 -1.141 1.00 92.81 211 ARG A N 1
ATOM 1618 C CA . ARG A 1 211 ? 6.140 -6.764 0.085 1.00 92.81 211 ARG A CA 1
ATOM 1619 C C . ARG A 1 211 ? 5.251 -7.010 1.304 1.00 92.81 211 ARG A C 1
ATOM 1621 O O . ARG A 1 211 ? 5.490 -7.964 2.040 1.00 92.81 211 ARG A O 1
ATOM 1628 N N . ARG A 1 212 ? 4.213 -6.188 1.505 1.00 93.31 212 ARG A N 1
ATOM 1629 C CA . ARG A 1 212 ? 3.302 -6.339 2.655 1.00 93.31 212 ARG A CA 1
ATOM 1630 C C . ARG A 1 212 ? 2.374 -7.547 2.531 1.00 93.31 212 ARG A C 1
ATOM 1632 O O . ARG A 1 212 ? 1.823 -8.009 3.529 1.00 93.31 212 ARG A O 1
ATOM 1639 N N . SER A 1 213 ? 2.132 -8.020 1.311 1.00 94.19 213 SER A N 1
ATOM 1640 C CA . SER A 1 213 ? 1.300 -9.195 1.081 1.00 94.19 213 SER A CA 1
ATOM 1641 C C . SER A 1 213 ? 2.032 -10.470 1.491 1.00 94.19 213 SER A C 1
ATOM 1643 O O . SER A 1 213 ? 3.259 -10.536 1.515 1.00 94.19 213 SER A O 1
ATOM 1645 N N . TRP A 1 214 ? 1.273 -11.534 1.721 1.00 90.62 214 TRP A N 1
ATOM 1646 C CA . TRP A 1 214 ? 1.833 -12.867 1.919 1.00 90.62 214 TRP A CA 1
ATOM 1647 C C . TRP A 1 214 ? 2.620 -13.386 0.694 1.00 90.62 214 TRP A C 1
ATOM 1649 O O . TRP A 1 214 ? 3.450 -14.280 0.833 1.00 90.62 214 TRP A O 1
ATOM 1659 N N . LEU A 1 215 ? 2.403 -12.824 -0.506 1.00 91.00 215 LEU A N 1
ATOM 1660 C CA . LEU A 1 215 ? 3.176 -13.146 -1.714 1.00 91.00 215 LEU A CA 1
ATOM 1661 C C . LEU A 1 215 ? 4.615 -12.611 -1.642 1.00 91.00 215 LEU A C 1
ATOM 1663 O O . LEU A 1 215 ? 5.505 -13.173 -2.282 1.00 91.00 215 LEU A O 1
ATOM 1667 N N . GLY A 1 216 ? 4.835 -11.535 -0.881 1.00 84.50 216 GLY A N 1
ATOM 1668 C CA . GLY A 1 216 ? 6.127 -10.867 -0.729 1.00 84.50 216 GLY A CA 1
ATOM 1669 C C . GLY A 1 216 ? 7.113 -11.590 0.185 1.00 84.50 216 GLY A C 1
ATOM 1670 O O . GLY A 1 216 ? 8.301 -11.262 0.157 1.00 84.50 216 GLY A O 1
ATOM 1671 N N . ASP A 1 217 ? 6.653 -12.578 0.959 1.00 83.50 217 ASP A N 1
ATOM 1672 C CA . ASP A 1 217 ? 7.527 -13.386 1.807 1.00 83.50 217 ASP A CA 1
ATOM 1673 C C . ASP A 1 217 ? 8.584 -14.108 0.953 1.00 83.50 217 ASP A C 1
ATOM 1675 O O . ASP A 1 217 ? 8.306 -14.636 -0.127 1.00 83.50 217 ASP A O 1
ATOM 1679 N N . GLU A 1 218 ? 9.824 -14.167 1.446 1.00 74.56 218 GLU A N 1
ATOM 1680 C CA . GLU A 1 218 ? 10.970 -14.725 0.710 1.00 74.56 218 GLU A CA 1
ATOM 1681 C C . GLU A 1 218 ? 10.714 -16.160 0.217 1.00 74.56 218 GLU A C 1
ATOM 1683 O O . GLU A 1 218 ? 11.077 -16.523 -0.904 1.00 74.56 218 GLU A O 1
ATOM 1688 N N . ALA A 1 219 ? 9.983 -16.948 1.013 1.00 73.88 219 ALA A N 1
ATOM 1689 C CA . ALA A 1 219 ? 9.562 -18.305 0.671 1.00 73.88 219 ALA A CA 1
ATOM 1690 C C . ALA A 1 219 ? 8.679 -18.379 -0.589 1.00 73.88 219 ALA A C 1
ATOM 1692 O O . ALA A 1 219 ? 8.507 -19.456 -1.161 1.00 73.88 219 ALA A O 1
ATOM 1693 N N . HIS A 1 220 ? 8.062 -17.272 -0.997 1.00 80.19 220 HIS A N 1
ATOM 1694 C CA . HIS A 1 220 ? 7.125 -17.189 -2.114 1.00 80.19 220 HIS A CA 1
ATOM 1695 C C . HIS A 1 220 ? 7.691 -16.415 -3.303 1.00 80.19 220 HIS A C 1
ATOM 1697 O O . HIS A 1 220 ? 7.237 -16.645 -4.426 1.00 80.19 220 HIS A O 1
ATOM 1703 N N . ARG A 1 221 ? 8.737 -15.601 -3.102 1.00 81.56 221 ARG A N 1
ATOM 1704 C CA . ARG A 1 221 ? 9.369 -14.795 -4.159 1.00 81.56 221 ARG A CA 1
ATOM 1705 C C . ARG A 1 221 ? 9.772 -15.624 -5.385 1.00 81.56 221 ARG A C 1
ATOM 1707 O O . ARG A 1 221 ? 9.457 -15.254 -6.511 1.00 81.56 221 ARG A O 1
ATOM 1714 N N . ALA A 1 222 ? 10.374 -16.798 -5.183 1.00 85.62 222 ALA A N 1
ATOM 1715 C CA . ALA A 1 222 ? 10.762 -17.694 -6.282 1.00 85.62 222 ALA A CA 1
ATOM 1716 C C . ALA A 1 222 ? 9.566 -18.294 -7.055 1.00 85.62 222 ALA A C 1
ATOM 1718 O O . ALA A 1 222 ? 9.720 -18.757 -8.186 1.00 85.62 222 ALA A O 1
ATOM 1719 N N . ALA A 1 223 ? 8.374 -18.309 -6.453 1.00 89.81 223 ALA A N 1
ATOM 1720 C CA . ALA A 1 223 ? 7.149 -18.802 -7.071 1.00 89.81 223 ALA A CA 1
ATOM 1721 C C . ALA A 1 223 ? 6.340 -17.696 -7.768 1.00 89.81 223 ALA A C 1
ATOM 1723 O O . ALA A 1 223 ? 5.450 -18.031 -8.550 1.00 89.81 223 ALA A O 1
ATOM 1724 N N . LEU A 1 224 ? 6.651 -16.413 -7.542 1.00 91.75 224 LEU A N 1
ATOM 1725 C CA . LEU A 1 224 ? 5.898 -15.279 -8.092 1.00 91.75 224 LEU A CA 1
ATOM 1726 C C . LEU A 1 224 ? 5.679 -15.340 -9.612 1.00 91.75 224 LEU A C 1
ATOM 1728 O O . LEU A 1 224 ? 4.545 -15.108 -10.027 1.00 91.75 224 LEU A O 1
ATOM 1732 N N . PRO A 1 225 ? 6.654 -15.744 -10.459 1.00 92.00 225 PRO A N 1
ATOM 1733 C CA . PRO A 1 225 ? 6.410 -15.848 -11.900 1.00 92.00 225 PRO A CA 1
ATOM 1734 C C . PRO A 1 225 ? 5.273 -16.812 -12.267 1.00 92.00 225 PRO A C 1
ATOM 1736 O O . PRO A 1 225 ? 4.595 -16.623 -13.272 1.00 92.00 225 PRO A O 1
ATOM 1739 N N . LYS A 1 226 ? 5.035 -17.843 -11.445 1.00 93.31 226 LYS A N 1
ATOM 1740 C CA . LYS A 1 226 ? 3.937 -18.809 -11.629 1.00 93.31 226 LYS A CA 1
ATOM 1741 C C . LYS A 1 226 ? 2.614 -18.330 -11.031 1.00 93.31 226 LYS A C 1
ATOM 1743 O O . LYS A 1 226 ? 1.586 -18.946 -11.281 1.00 93.31 226 LYS A O 1
ATOM 1748 N N . ARG A 1 227 ? 2.647 -17.263 -10.234 1.00 94.31 227 ARG A N 1
ATOM 1749 C CA . ARG A 1 227 ? 1.519 -16.706 -9.477 1.00 94.31 227 ARG A CA 1
ATOM 1750 C C . ARG A 1 227 ? 1.140 -15.318 -9.984 1.00 94.31 227 ARG A C 1
ATOM 1752 O O . ARG A 1 227 ? 0.609 -14.503 -9.242 1.00 94.31 227 ARG A O 1
ATOM 1759 N N . ARG A 1 228 ? 1.416 -15.057 -11.266 1.00 94.50 228 ARG A N 1
ATOM 1760 C CA . ARG A 1 228 ? 1.177 -13.770 -11.928 1.00 94.50 228 ARG A CA 1
ATOM 1761 C C . ARG A 1 228 ? -0.256 -13.270 -11.744 1.00 94.50 228 ARG A C 1
ATOM 1763 O O . ARG A 1 228 ? -0.428 -12.094 -11.472 1.00 94.50 228 ARG A O 1
ATOM 1770 N N . LEU A 1 229 ? -1.249 -14.158 -11.845 1.00 95.50 229 LEU A N 1
ATOM 1771 C CA . LEU A 1 229 ? -2.660 -13.802 -11.659 1.00 95.50 229 LEU A CA 1
ATOM 1772 C C . LEU A 1 229 ? -2.934 -13.260 -10.250 1.00 95.50 229 LEU A C 1
ATOM 1774 O O . LEU A 1 229 ? -3.568 -12.230 -10.105 1.00 95.50 229 LEU A O 1
ATOM 1778 N N . GLU A 1 230 ? -2.389 -13.903 -9.220 1.00 96.00 230 GLU A N 1
ATOM 1779 C CA . GLU A 1 230 ? -2.574 -13.467 -7.830 1.00 96.00 230 GLU A CA 1
ATOM 1780 C C . GLU A 1 230 ? -1.852 -12.142 -7.547 1.00 96.00 230 GLU A C 1
ATOM 1782 O O . GLU A 1 230 ? -2.292 -11.347 -6.720 1.00 96.00 230 GLU A O 1
ATOM 1787 N N . VAL A 1 231 ? -0.738 -11.885 -8.244 1.00 95.44 231 VAL A N 1
ATOM 1788 C CA . VAL A 1 231 ? -0.078 -10.574 -8.211 1.00 95.44 231 VAL A CA 1
ATOM 1789 C C . VAL A 1 231 ? -0.928 -9.527 -8.934 1.00 95.44 231 VAL A C 1
ATOM 1791 O O . VAL A 1 231 ? -1.029 -8.420 -8.425 1.00 95.44 231 VAL A O 1
ATOM 1794 N N . ALA A 1 232 ? -1.564 -9.857 -10.061 1.00 96.19 232 ALA A N 1
ATOM 1795 C CA . ALA A 1 232 ? -2.484 -8.953 -10.757 1.00 96.19 232 ALA A CA 1
ATOM 1796 C C . ALA A 1 232 ? -3.669 -8.562 -9.857 1.00 96.19 232 ALA A C 1
ATOM 1798 O O . ALA A 1 232 ? -3.905 -7.378 -9.640 1.00 96.19 232 ALA A O 1
ATOM 1799 N N . GLU A 1 233 ? -4.318 -9.548 -9.227 1.00 96.06 233 GLU A N 1
ATOM 1800 C CA . GLU A 1 233 ? -5.403 -9.338 -8.254 1.00 96.06 233 GLU A CA 1
ATOM 1801 C C . GLU A 1 233 ? -4.959 -8.445 -7.081 1.00 96.06 233 GLU A C 1
ATOM 1803 O O . GLU A 1 233 ? -5.696 -7.574 -6.622 1.00 96.06 233 GLU A O 1
ATOM 1808 N N . LEU A 1 234 ? -3.716 -8.607 -6.609 1.00 95.19 234 LEU A N 1
ATOM 1809 C CA . LEU A 1 234 ? -3.139 -7.744 -5.576 1.00 95.19 234 LEU A CA 1
ATOM 1810 C C . LEU A 1 234 ? -2.959 -6.285 -6.044 1.00 95.19 234 LEU A C 1
ATOM 1812 O O . LEU A 1 234 ? -2.991 -5.380 -5.204 1.00 95.19 234 LEU A O 1
ATOM 1816 N N . MET A 1 235 ? -2.758 -6.050 -7.345 1.00 95.38 235 MET A N 1
ATOM 1817 C CA . MET A 1 235 ? -2.560 -4.718 -7.931 1.00 95.38 235 MET A CA 1
ATOM 1818 C C . MET A 1 235 ? -3.861 -4.037 -8.371 1.00 95.38 235 MET A C 1
ATOM 1820 O O . MET A 1 235 ? -3.839 -2.827 -8.573 1.00 95.38 235 MET A O 1
ATOM 1824 N N . GLU A 1 236 ? -4.999 -4.733 -8.440 1.00 94.25 236 GLU A N 1
ATOM 1825 C CA . GLU A 1 236 ? -6.304 -4.127 -8.768 1.00 94.25 236 GLU A CA 1
ATOM 1826 C C . GLU A 1 236 ? -6.614 -2.820 -8.000 1.00 94.25 236 GLU A C 1
ATOM 1828 O O . GLU A 1 236 ? -7.046 -1.840 -8.616 1.00 94.25 236 GLU A O 1
ATOM 1833 N N . PRO A 1 237 ? -6.377 -2.712 -6.673 1.00 92.31 237 PRO A N 1
ATOM 1834 C CA . PRO A 1 237 ? -6.658 -1.478 -5.946 1.00 92.31 237 PRO A CA 1
ATOM 1835 C C . PRO A 1 237 ? -5.560 -0.407 -6.081 1.00 92.31 237 PRO A C 1
ATOM 1837 O O . PRO A 1 237 ? -5.688 0.657 -5.475 1.00 92.31 237 PRO A O 1
ATOM 1840 N N . LEU A 1 238 ? -4.473 -0.652 -6.822 1.00 93.38 238 LEU A N 1
ATOM 1841 C CA . LEU A 1 238 ? -3.296 0.224 -6.876 1.00 93.38 238 LEU A CA 1
ATOM 1842 C C . LEU A 1 238 ? -3.672 1.664 -7.248 1.00 93.38 238 LEU A C 1
ATOM 1844 O O . LEU A 1 238 ? -3.404 2.583 -6.474 1.00 93.38 238 LEU A O 1
ATOM 1848 N N . CYS A 1 239 ? -4.365 1.853 -8.373 1.00 93.81 239 CYS A N 1
ATOM 1849 C CA . CYS A 1 239 ? -4.719 3.186 -8.864 1.00 93.81 239 CYS A CA 1
ATOM 1850 C C . CYS A 1 239 ? -5.863 3.838 -8.080 1.00 93.81 239 CYS A C 1
ATOM 1852 O O . CYS A 1 239 ? -5.904 5.057 -7.928 1.00 93.81 239 CYS A O 1
ATOM 1854 N N . THR A 1 240 ? -6.786 3.047 -7.527 1.00 90.62 240 THR A N 1
ATOM 1855 C CA . THR A 1 240 ? -7.905 3.586 -6.735 1.00 90.62 240 THR A CA 1
ATOM 1856 C C . THR A 1 240 ? -7.472 4.034 -5.338 1.00 90.62 240 THR A C 1
ATOM 1858 O O . THR A 1 240 ? -8.118 4.892 -4.737 1.00 90.62 240 THR A O 1
ATOM 1861 N N . GLN A 1 241 ? -6.350 3.515 -4.829 1.00 87.44 241 GLN A N 1
ATOM 1862 C CA . GLN A 1 241 ? -5.808 3.862 -3.514 1.00 87.44 241 GLN A CA 1
ATOM 1863 C C . GLN A 1 241 ? -4.763 4.989 -3.529 1.00 87.44 241 GLN A C 1
ATOM 1865 O O . GLN A 1 241 ? -4.240 5.327 -2.467 1.00 87.44 241 GLN A O 1
ATOM 1870 N N . VAL A 1 242 ? -4.485 5.618 -4.675 1.00 84.62 242 VAL A N 1
ATOM 1871 C CA . VAL A 1 242 ? -3.513 6.725 -4.799 1.00 84.62 242 VAL A CA 1
ATOM 1872 C C . VAL A 1 242 ? -3.805 7.861 -3.806 1.00 84.62 242 VAL A C 1
ATOM 1874 O O . VAL A 1 242 ? -2.904 8.321 -3.102 1.00 84.62 242 VAL A O 1
ATOM 1877 N N . PHE A 1 243 ? -5.076 8.242 -3.638 1.00 81.44 243 PHE A N 1
ATOM 1878 C CA . PHE A 1 243 ? -5.510 9.275 -2.679 1.00 81.44 243 PHE A CA 1
ATOM 1879 C C . PHE A 1 243 ? -5.231 8.943 -1.212 1.00 81.44 243 PHE A C 1
ATOM 1881 O O . PHE A 1 243 ? -5.286 9.830 -0.361 1.00 81.44 243 PHE A O 1
ATOM 1888 N N . ASN A 1 244 ? -4.990 7.671 -0.893 1.00 80.50 244 ASN A N 1
ATOM 1889 C CA . ASN A 1 244 ? -4.679 7.243 0.468 1.00 80.50 244 ASN A CA 1
ATOM 1890 C C . ASN A 1 244 ? -3.190 7.408 0.789 1.00 80.50 244 ASN A C 1
ATOM 1892 O O . ASN A 1 244 ? -2.811 7.375 1.959 1.00 80.50 244 ASN A O 1
ATOM 1896 N N . ARG A 1 245 ? -2.354 7.554 -0.242 1.00 82.06 245 ARG A N 1
ATOM 1897 C CA . ARG A 1 245 ? -0.895 7.434 -0.156 1.00 82.06 245 ARG A CA 1
ATOM 1898 C C . ARG A 1 245 ? -0.186 8.737 -0.509 1.00 82.06 245 ARG A C 1
ATOM 1900 O O . ARG A 1 245 ? 0.863 9.021 0.067 1.00 82.06 245 ARG A O 1
ATOM 1907 N N . TYR A 1 246 ? -0.810 9.570 -1.341 1.00 81.56 246 TYR A N 1
ATOM 1908 C CA . TYR A 1 246 ? -0.274 10.857 -1.776 1.00 81.56 246 TYR A CA 1
ATOM 1909 C C . TYR A 1 246 ? -1.214 12.012 -1.432 1.00 81.56 246 TYR A C 1
ATOM 1911 O O . TYR A 1 246 ? -2.429 11.908 -1.580 1.00 81.56 246 TYR A O 1
ATOM 1919 N N . ASP A 1 247 ? -0.634 13.127 -0.979 1.00 77.12 247 ASP A N 1
ATOM 1920 C CA . ASP A 1 247 ? -1.373 14.374 -0.713 1.00 77.12 247 ASP A CA 1
ATOM 1921 C C . ASP A 1 247 ? -1.187 15.418 -1.826 1.00 77.12 247 ASP A C 1
ATOM 1923 O O . ASP A 1 247 ? -1.890 16.431 -1.854 1.00 77.12 247 ASP A O 1
ATOM 1927 N N . ASP A 1 248 ? -0.214 15.204 -2.709 1.00 76.19 248 ASP A N 1
ATOM 1928 C CA . ASP A 1 248 ? 0.163 16.081 -3.810 1.00 76.19 248 ASP A CA 1
ATOM 1929 C C . ASP A 1 248 ? -0.410 15.565 -5.134 1.00 76.19 248 ASP A C 1
ATOM 1931 O O . ASP A 1 248 ? -0.019 14.502 -5.614 1.00 76.19 248 ASP A O 1
ATOM 1935 N N . GLU A 1 249 ? -1.349 16.332 -5.698 1.00 79.62 249 GLU A N 1
ATOM 1936 C CA . GLU A 1 249 ? -2.009 16.059 -6.986 1.00 79.62 249 GLU A CA 1
ATOM 1937 C C . GLU A 1 249 ? -2.420 14.575 -7.179 1.00 79.62 249 GLU A C 1
ATOM 1939 O O . GLU A 1 249 ? -2.040 13.944 -8.172 1.00 79.62 249 GLU A O 1
ATOM 1944 N N . PRO A 1 250 ? -3.169 13.970 -6.232 1.00 82.88 250 PRO A N 1
ATOM 1945 C CA . PRO A 1 250 ? -3.507 12.549 -6.293 1.00 82.88 250 PRO A CA 1
ATOM 1946 C C . PRO A 1 250 ? -4.366 12.188 -7.514 1.00 82.88 250 PRO A C 1
ATOM 1948 O O . PRO A 1 250 ? -4.278 11.062 -7.994 1.00 82.88 250 PRO A O 1
ATOM 1951 N N . GLU A 1 251 ? -5.142 13.129 -8.056 1.00 85.94 251 GLU A N 1
ATOM 1952 C CA . GLU A 1 251 ? -5.889 12.953 -9.303 1.00 85.94 251 GLU A CA 1
ATOM 1953 C C . GLU A 1 251 ? -4.951 12.727 -10.501 1.00 85.94 251 GLU A C 1
ATOM 1955 O O . GLU A 1 251 ? -5.162 11.794 -11.270 1.00 85.94 251 GLU A O 1
ATOM 1960 N N . ALA A 1 252 ? -3.881 13.521 -10.624 1.00 86.88 252 ALA A N 1
ATOM 1961 C CA . ALA A 1 252 ? -2.908 13.378 -11.710 1.00 86.88 252 ALA A CA 1
ATOM 1962 C C . ALA A 1 252 ? -2.130 12.058 -11.594 1.00 86.88 252 ALA A C 1
ATOM 1964 O O . ALA A 1 252 ? -1.923 11.351 -12.578 1.00 86.88 252 ALA A O 1
ATOM 1965 N N . ARG A 1 253 ? -1.746 11.667 -10.370 1.00 88.62 253 ARG A N 1
ATOM 1966 C CA . ARG A 1 253 ? -1.134 10.349 -10.132 1.00 88.62 253 ARG A CA 1
ATOM 1967 C C . ARG A 1 253 ? -2.082 9.205 -10.475 1.00 88.62 253 ARG A C 1
ATOM 1969 O O . ARG A 1 253 ? -1.630 8.192 -11.000 1.00 88.62 253 ARG A O 1
ATOM 1976 N N . GLN A 1 254 ? -3.370 9.342 -10.159 1.00 91.75 254 GLN A N 1
ATOM 1977 C CA . GLN A 1 254 ? -4.368 8.333 -10.496 1.00 91.75 254 GLN A CA 1
ATOM 1978 C C . GLN A 1 254 ? -4.508 8.195 -12.013 1.00 91.75 254 GLN A C 1
ATOM 1980 O O . GLN A 1 254 ? -4.516 7.068 -12.496 1.00 91.75 254 GLN A O 1
ATOM 1985 N N . GLU A 1 255 ? -4.592 9.307 -12.742 1.00 92.31 255 GLU A N 1
ATOM 1986 C CA . GLU A 1 255 ? -4.684 9.319 -14.206 1.00 92.31 255 GLU A CA 1
ATOM 1987 C C . GLU A 1 255 ? -3.507 8.567 -14.839 1.00 92.31 255 GLU A C 1
ATOM 1989 O O . GLU A 1 255 ? -3.721 7.589 -15.552 1.00 92.31 255 GLU A O 1
ATOM 1994 N N . HIS A 1 256 ? -2.274 8.913 -14.463 1.00 93.25 256 HIS A N 1
ATOM 1995 C CA . HIS A 1 256 ? -1.077 8.218 -14.946 1.00 93.25 256 HIS A CA 1
ATOM 1996 C C . HIS A 1 256 ? -0.990 6.753 -14.503 1.00 93.25 256 HIS A C 1
ATOM 1998 O O . HIS A 1 256 ? -0.464 5.912 -15.229 1.00 93.25 256 HIS A O 1
ATOM 2004 N N . CYS A 1 257 ? -1.492 6.418 -13.311 1.00 95.38 257 CYS A N 1
ATOM 2005 C CA . CYS A 1 257 ? -1.567 5.027 -12.874 1.00 95.38 257 CYS A CA 1
ATOM 2006 C C . CYS A 1 257 ? -2.502 4.221 -13.779 1.00 95.38 257 CYS A C 1
ATOM 2008 O O . CYS A 1 257 ? -2.129 3.139 -14.221 1.00 95.38 257 CYS A O 1
ATOM 2010 N N . VAL A 1 258 ? -3.697 4.751 -14.062 1.00 95.81 258 VAL A N 1
ATOM 2011 C CA . VAL A 1 258 ? -4.678 4.093 -14.934 1.00 95.81 258 VAL A CA 1
ATOM 2012 C C . VAL A 1 258 ? -4.118 3.944 -16.343 1.00 95.81 258 VAL A C 1
ATOM 2014 O O . VAL A 1 258 ? -4.161 2.845 -16.873 1.00 95.81 258 VAL A O 1
ATOM 2017 N N . GLU A 1 259 ? -3.510 4.992 -16.902 1.00 95.62 259 GLU A N 1
ATOM 2018 C CA . GLU A 1 259 ? -2.853 4.943 -18.216 1.00 95.62 259 GLU A CA 1
ATOM 2019 C C . GLU A 1 259 ? -1.786 3.836 -18.282 1.00 95.62 259 GLU A C 1
ATOM 2021 O O . GLU A 1 259 ? -1.795 3.007 -19.190 1.00 95.62 259 GLU A O 1
ATOM 2026 N N . MET A 1 260 ? -0.911 3.751 -17.276 1.00 95.81 260 MET A N 1
ATOM 2027 C CA . MET A 1 260 ? 0.125 2.718 -17.215 1.00 95.81 260 MET A CA 1
ATOM 2028 C C . MET A 1 260 ? -0.451 1.301 -17.098 1.00 95.81 260 MET A C 1
ATOM 2030 O O . MET A 1 260 ? 0.069 0.377 -17.725 1.00 95.81 260 MET A O 1
ATOM 2034 N N . MET A 1 261 ? -1.501 1.111 -16.296 1.00 96.31 261 MET A N 1
ATOM 2035 C CA . MET A 1 261 ? -2.147 -0.196 -16.167 1.00 96.31 261 MET A CA 1
ATOM 2036 C C . MET A 1 261 ? -2.891 -0.571 -17.457 1.00 96.31 261 MET A C 1
ATOM 2038 O O . MET A 1 261 ? -2.721 -1.680 -17.948 1.00 96.31 261 MET A O 1
ATOM 2042 N N . ASP A 1 262 ? -3.626 0.353 -18.073 1.00 96.38 262 ASP A N 1
ATOM 2043 C CA . ASP A 1 262 ? -4.382 0.090 -19.303 1.00 96.38 262 ASP A CA 1
ATOM 2044 C C . ASP A 1 262 ? -3.467 -0.251 -20.493 1.00 96.38 262 ASP A C 1
ATOM 2046 O O . ASP A 1 262 ? -3.801 -1.113 -21.311 1.00 96.38 262 ASP A O 1
ATOM 2050 N N . GLU A 1 263 ? -2.307 0.403 -20.604 1.00 96.38 263 GLU A N 1
ATOM 2051 C CA . GLU A 1 263 ? -1.390 0.193 -21.728 1.00 96.38 263 GLU A CA 1
ATOM 2052 C C . GLU A 1 263 ? -0.380 -0.939 -21.508 1.00 96.38 263 GLU A C 1
ATOM 2054 O O . GLU A 1 263 ? 0.011 -1.603 -22.474 1.00 96.38 263 GLU A O 1
ATOM 2059 N N . LYS A 1 264 ? 0.091 -1.126 -20.266 1.00 97.31 264 LYS A N 1
ATOM 2060 C CA . LYS A 1 264 ? 1.288 -1.923 -19.940 1.00 97.31 264 LYS A CA 1
ATOM 2061 C C . LYS A 1 264 ? 1.136 -2.808 -18.701 1.00 97.31 264 LYS A C 1
ATOM 2063 O O . LYS A 1 264 ? 2.154 -3.189 -18.123 1.00 97.31 264 LYS A O 1
ATOM 2068 N N . GLU A 1 265 ? -0.077 -3.171 -18.269 1.00 96.69 265 GLU A N 1
ATOM 2069 C CA . GLU A 1 265 ? -0.288 -4.029 -17.082 1.00 96.69 265 GLU A CA 1
ATOM 2070 C C . GLU A 1 265 ? 0.596 -5.287 -17.098 1.00 96.69 265 GLU A C 1
ATOM 2072 O O . GLU A 1 265 ? 1.227 -5.650 -16.100 1.00 96.69 265 GLU A O 1
ATOM 2077 N N . ASP A 1 266 ? 0.682 -5.946 -18.249 1.00 96.62 266 ASP A N 1
ATOM 2078 C CA . ASP A 1 266 ? 1.370 -7.217 -18.395 1.00 96.62 266 ASP A CA 1
ATOM 2079 C C . ASP A 1 266 ? 2.894 -7.080 -18.174 1.00 96.62 266 ASP A C 1
ATOM 2081 O O . ASP A 1 266 ? 3.495 -7.869 -17.423 1.00 96.62 266 ASP A O 1
ATOM 2085 N N . GLU A 1 267 ? 3.518 -6.080 -18.797 1.00 97.75 267 GLU A N 1
ATOM 2086 C CA . GLU A 1 267 ? 4.926 -5.718 -18.629 1.00 97.75 267 GLU A CA 1
ATOM 2087 C C . GLU A 1 267 ? 5.205 -5.142 -17.237 1.00 97.75 267 GLU A C 1
ATOM 2089 O O . GLU A 1 267 ? 6.212 -5.504 -16.618 1.00 97.75 267 GLU A O 1
ATOM 2094 N N . PHE A 1 268 ? 4.288 -4.330 -16.709 1.00 97.19 268 PHE A N 1
ATOM 2095 C CA . PHE A 1 268 ? 4.344 -3.769 -15.365 1.00 97.19 268 PHE A CA 1
ATOM 2096 C C . PHE A 1 268 ? 4.429 -4.877 -14.313 1.00 97.19 268 PHE A C 1
ATOM 2098 O O . PHE A 1 268 ? 5.400 -4.953 -13.556 1.00 97.19 268 PHE A O 1
ATOM 2105 N N . ILE A 1 269 ? 3.475 -5.815 -14.311 1.00 96.88 269 ILE A N 1
ATOM 2106 C CA . ILE A 1 269 ? 3.452 -6.939 -13.364 1.00 96.88 269 ILE A CA 1
ATOM 2107 C C . ILE A 1 269 ? 4.719 -7.788 -13.507 1.00 96.88 269 ILE A C 1
ATOM 2109 O O . ILE A 1 269 ? 5.320 -8.204 -12.511 1.00 96.88 269 ILE A O 1
ATOM 2113 N N . LYS A 1 270 ? 5.162 -8.041 -14.743 1.00 96.56 270 LYS A N 1
ATOM 2114 C CA . LYS A 1 270 ? 6.388 -8.805 -14.999 1.00 96.56 270 LYS A CA 1
ATOM 2115 C C . LYS A 1 270 ? 7.615 -8.123 -14.388 1.00 96.56 270 LYS A C 1
ATOM 2117 O O . LYS A 1 270 ? 8.431 -8.822 -13.774 1.00 96.56 270 LYS A O 1
ATOM 2122 N N . ALA A 1 271 ? 7.735 -6.803 -14.534 1.00 96.62 271 ALA A N 1
ATOM 2123 C CA . ALA A 1 271 ? 8.817 -6.015 -13.955 1.00 96.62 271 ALA A CA 1
ATOM 2124 C C . ALA A 1 271 ? 8.773 -6.056 -12.421 1.00 96.62 271 ALA A C 1
ATOM 2126 O O . ALA A 1 271 ? 9.787 -6.367 -11.800 1.00 96.62 271 ALA A O 1
ATOM 2127 N N . ILE A 1 272 ? 7.600 -5.857 -11.812 1.00 96.06 272 ILE A N 1
ATOM 2128 C CA . ILE A 1 272 ? 7.420 -5.922 -10.352 1.00 96.06 272 ILE A CA 1
ATOM 2129 C C . ILE A 1 272 ? 7.822 -7.292 -9.778 1.00 96.06 272 ILE A C 1
ATOM 2131 O O . ILE A 1 272 ? 8.408 -7.363 -8.698 1.00 96.06 272 ILE A O 1
ATOM 2135 N N . ILE A 1 273 ? 7.542 -8.382 -10.497 1.00 94.56 273 ILE A N 1
ATOM 2136 C CA . ILE A 1 273 ? 7.867 -9.746 -10.054 1.00 94.56 273 ILE A CA 1
ATOM 2137 C C . ILE A 1 273 ? 9.353 -10.085 -10.226 1.00 94.56 273 ILE A C 1
ATOM 2139 O O . ILE A 1 273 ? 9.924 -10.779 -9.383 1.00 94.56 273 ILE A O 1
ATOM 2143 N N . SER A 1 274 ? 9.947 -9.687 -11.352 1.00 91.69 274 SER A N 1
ATOM 2144 C CA . SER A 1 274 ? 11.178 -10.319 -11.853 1.00 91.69 274 SER A CA 1
ATOM 2145 C C . SER A 1 274 ? 12.382 -9.386 -11.918 1.00 91.69 274 SER A C 1
ATOM 2147 O O . SER A 1 274 ? 13.486 -9.866 -12.165 1.00 91.69 274 SER A O 1
ATOM 2149 N N . SER A 1 275 ? 12.179 -8.077 -11.773 1.00 92.12 275 SER A N 1
ATOM 2150 C CA . SER A 1 275 ? 13.239 -7.087 -11.933 1.00 92.12 275 SER A CA 1
ATOM 2151 C C . SER A 1 275 ? 13.872 -6.706 -10.601 1.00 92.12 275 SER A C 1
ATOM 2153 O O . SER A 1 275 ? 13.178 -6.445 -9.620 1.00 92.12 275 SER A O 1
ATOM 2155 N N . ASP A 1 276 ? 15.198 -6.571 -10.606 1.00 90.81 276 ASP A N 1
ATOM 2156 C CA . ASP A 1 276 ? 15.939 -5.917 -9.524 1.00 90.81 276 ASP A CA 1
ATOM 2157 C C . ASP A 1 276 ? 15.790 -4.381 -9.575 1.00 90.81 276 ASP A C 1
ATOM 2159 O O . ASP A 1 276 ? 16.093 -3.692 -8.602 1.00 90.81 276 ASP A O 1
ATOM 2163 N N . GLN A 1 277 ? 15.335 -3.827 -10.708 1.00 91.56 277 GLN A N 1
ATOM 2164 C CA . GLN A 1 277 ? 15.147 -2.389 -10.941 1.00 91.56 277 GLN A CA 1
ATOM 2165 C C . GLN A 1 277 ? 13.807 -2.102 -11.645 1.00 91.56 277 GLN A C 1
ATOM 2167 O O . GLN A 1 277 ? 13.795 -1.560 -12.756 1.00 91.56 277 GLN A O 1
ATOM 2172 N N . PRO A 1 278 ? 12.660 -2.421 -11.018 1.00 93.88 278 PRO A N 1
ATOM 2173 C CA . PRO A 1 278 ? 11.357 -2.287 -11.666 1.00 93.88 278 PRO A CA 1
ATOM 2174 C C . PRO A 1 278 ? 11.045 -0.847 -12.083 1.00 93.88 278 PRO A C 1
ATOM 2176 O O . PRO A 1 278 ? 10.430 -0.649 -13.120 1.00 93.88 278 PRO A O 1
ATOM 2179 N N . ALA A 1 279 ? 11.534 0.162 -11.354 1.00 92.69 279 ALA A N 1
ATOM 2180 C CA . ALA A 1 279 ? 11.369 1.565 -11.741 1.00 92.69 279 ALA A CA 1
ATOM 2181 C C . ALA A 1 279 ? 12.059 1.896 -13.075 1.00 92.69 279 ALA A C 1
ATOM 2183 O O . ALA A 1 279 ? 11.509 2.626 -13.894 1.00 92.69 279 ALA A O 1
ATOM 2184 N N . VAL A 1 280 ? 13.247 1.335 -13.327 1.00 93.50 280 VAL A N 1
ATOM 2185 C CA . VAL A 1 280 ? 13.947 1.518 -14.607 1.00 93.50 280 VAL A CA 1
ATOM 2186 C C . VAL A 1 280 ? 13.209 0.786 -15.717 1.00 93.50 280 VAL A C 1
ATOM 2188 O O . VAL A 1 280 ? 13.038 1.336 -16.800 1.00 93.50 280 VAL A O 1
ATOM 2191 N N . ASP A 1 281 ? 12.782 -0.448 -15.465 1.00 95.75 281 ASP A N 1
ATOM 2192 C CA . ASP A 1 281 ? 12.092 -1.235 -16.482 1.00 95.75 281 ASP A CA 1
ATOM 2193 C C . ASP A 1 281 ? 10.761 -0.591 -16.868 1.00 95.75 281 ASP A C 1
ATOM 2195 O O . ASP A 1 281 ? 10.548 -0.303 -18.039 1.00 95.75 281 ASP A O 1
ATOM 2199 N N . VAL A 1 282 ? 9.924 -0.244 -15.895 1.00 96.25 282 VAL A N 1
ATOM 2200 C CA . VAL A 1 282 ? 8.617 0.361 -16.158 1.00 96.25 282 VAL A CA 1
ATOM 2201 C C . VAL A 1 282 ? 8.761 1.798 -16.661 1.00 96.25 282 VAL A C 1
ATOM 2203 O O . VAL A 1 282 ? 8.359 2.105 -17.781 1.00 96.25 282 VAL A O 1
ATOM 2206 N N . CYS A 1 283 ? 9.362 2.691 -15.873 1.00 95.38 283 CYS A N 1
ATOM 2207 C CA . CYS A 1 283 ? 9.266 4.126 -16.143 1.00 95.38 283 CYS A CA 1
ATOM 2208 C C . CYS A 1 283 ? 10.199 4.610 -17.258 1.00 95.38 283 CYS A C 1
ATOM 2210 O O . CYS A 1 283 ? 9.918 5.637 -17.870 1.00 95.38 283 CYS A O 1
ATOM 2212 N N . VAL A 1 284 ? 11.307 3.905 -17.530 1.00 95.00 284 VAL A N 1
ATOM 2213 C CA . VAL A 1 284 ? 12.238 4.274 -18.615 1.00 95.00 284 VAL A CA 1
ATOM 2214 C C . VAL A 1 284 ? 12.001 3.454 -19.872 1.00 95.00 284 VAL A C 1
ATOM 2216 O O . VAL A 1 284 ? 12.089 4.015 -20.957 1.00 95.00 284 VAL A O 1
ATOM 2219 N N . LYS A 1 285 ? 11.784 2.135 -19.761 1.00 96.31 285 LYS A N 1
ATOM 2220 C CA . LYS A 1 285 ? 11.722 1.268 -20.951 1.00 96.31 285 LYS A CA 1
ATOM 2221 C C . LYS A 1 285 ? 10.307 1.086 -21.480 1.00 96.31 285 LYS A C 1
ATOM 2223 O O . LYS A 1 285 ? 10.140 1.145 -22.689 1.00 96.31 285 LYS A O 1
ATOM 2228 N N . GLU A 1 286 ? 9.331 0.837 -20.609 1.00 96.94 286 GLU A N 1
ATOM 2229 C CA . GLU A 1 286 ? 7.967 0.521 -21.057 1.00 96.94 286 GLU A CA 1
ATOM 2230 C C . GLU A 1 286 ? 7.118 1.773 -21.292 1.00 96.94 286 GLU A C 1
ATOM 2232 O O . GLU A 1 286 ? 6.440 1.857 -22.315 1.00 96.94 286 GLU A O 1
ATOM 2237 N N . MET A 1 287 ? 7.180 2.742 -20.370 1.00 95.38 287 MET A N 1
ATOM 2238 C CA . MET A 1 287 ? 6.419 3.996 -20.468 1.00 95.38 287 MET A CA 1
ATOM 2239 C C . MET A 1 287 ? 7.193 5.123 -21.155 1.00 95.38 287 MET A C 1
ATOM 2241 O O . MET A 1 287 ? 6.593 6.072 -21.642 1.00 95.38 287 MET A O 1
ATOM 2245 N N . GLU A 1 288 ? 8.528 5.064 -21.153 1.00 95.50 288 GLU A N 1
ATOM 2246 C CA . GLU A 1 288 ? 9.406 6.136 -21.659 1.00 95.50 288 GLU A CA 1
ATOM 2247 C C . GLU A 1 288 ? 9.178 7.519 -21.000 1.00 95.50 288 GLU A C 1
ATOM 2249 O O . GLU A 1 288 ? 9.629 8.546 -21.507 1.00 95.50 288 GLU A O 1
ATOM 2254 N N . TRP A 1 289 ? 8.518 7.569 -19.837 1.00 94.00 289 TRP A N 1
ATOM 2255 C CA . TRP A 1 289 ? 8.221 8.812 -19.111 1.00 94.00 289 TRP A CA 1
ATOM 2256 C C . TRP A 1 289 ? 9.415 9.356 -18.326 1.00 94.00 289 TRP A C 1
ATOM 2258 O O . TRP A 1 289 ? 9.480 10.551 -18.046 1.00 94.00 289 TRP A O 1
ATOM 2268 N N . CYS A 1 290 ? 10.368 8.494 -17.970 1.00 92.00 290 CYS A N 1
ATOM 2269 C CA . CYS A 1 290 ? 11.595 8.861 -17.276 1.00 92.00 290 CYS A CA 1
ATOM 2270 C C . CYS A 1 290 ? 12.829 8.646 -18.152 1.00 92.00 290 CYS A C 1
ATOM 2272 O O . CYS A 1 290 ? 12.958 7.656 -18.869 1.00 92.00 290 CYS A O 1
ATOM 2274 N N . SER A 1 291 ? 13.838 9.495 -17.972 1.00 91.81 291 SER A N 1
ATOM 2275 C CA . SER A 1 291 ? 15.211 9.185 -18.370 1.00 91.81 291 SER A CA 1
ATOM 2276 C C . SER A 1 291 ? 15.953 8.414 -17.269 1.00 91.81 291 SER A C 1
ATOM 2278 O O . SER A 1 291 ? 15.668 8.540 -16.077 1.00 91.81 291 SER A O 1
ATOM 2280 N N . LYS A 1 292 ? 17.000 7.663 -17.642 1.00 87.38 292 LYS A N 1
ATOM 2281 C CA . LYS A 1 292 ? 17.886 7.001 -16.659 1.00 87.38 292 LYS A CA 1
ATOM 2282 C C . LYS A 1 292 ? 18.585 7.982 -15.711 1.00 87.38 292 LYS A C 1
ATOM 2284 O O . LYS A 1 292 ? 19.005 7.567 -14.637 1.00 87.38 292 LYS A O 1
ATOM 2289 N N . GLY A 1 293 ? 18.783 9.230 -16.141 1.00 85.75 293 GLY A N 1
ATOM 2290 C CA . GLY A 1 293 ? 19.380 10.279 -15.313 1.00 85.75 293 GLY A CA 1
ATOM 2291 C C . GLY A 1 293 ? 18.458 10.654 -14.159 1.00 85.75 293 GLY A C 1
ATOM 2292 O O . GLY A 1 293 ? 18.890 10.608 -13.016 1.00 85.75 293 GLY A O 1
ATOM 2293 N N . GLN A 1 294 ? 17.176 10.884 -14.462 1.00 83.88 294 GLN A N 1
ATOM 2294 C CA . GLN A 1 294 ? 16.158 11.250 -13.472 1.00 83.88 294 GLN A CA 1
ATOM 2295 C C . GLN A 1 294 ? 15.993 10.190 -12.374 1.00 83.88 294 GLN A C 1
ATOM 2297 O O . GLN A 1 294 ? 15.874 10.541 -11.209 1.00 83.88 294 GLN A O 1
ATO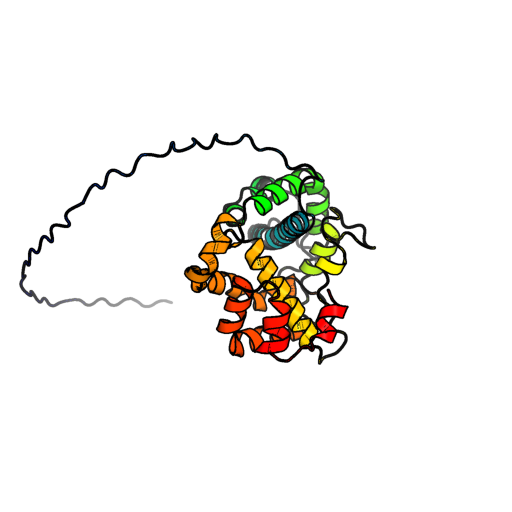M 2302 N N . ILE A 1 295 ? 16.074 8.895 -12.704 1.00 81.88 295 ILE A N 1
ATOM 2303 C CA . ILE A 1 295 ? 15.975 7.836 -11.680 1.00 81.88 295 ILE A CA 1
ATOM 2304 C C . ILE A 1 295 ? 17.138 7.883 -10.679 1.00 81.88 295 ILE A C 1
ATOM 2306 O O . ILE A 1 295 ? 16.930 7.628 -9.503 1.00 81.88 295 ILE A O 1
ATOM 2310 N N . LYS A 1 296 ? 18.357 8.221 -11.114 1.00 79.19 296 LYS A N 1
ATOM 2311 C CA . LYS A 1 296 ? 19.532 8.270 -10.221 1.00 79.19 296 LYS A CA 1
ATOM 2312 C C . LYS A 1 296 ? 19.556 9.486 -9.298 1.00 79.19 296 LYS A C 1
ATOM 2314 O O . LYS A 1 296 ? 20.359 9.522 -8.376 1.00 79.19 296 LYS A O 1
ATOM 2319 N N . GLU A 1 297 ? 18.789 10.522 -9.616 1.00 70.75 297 GLU A N 1
ATOM 2320 C CA . GLU A 1 297 ? 18.696 11.716 -8.773 1.00 70.75 297 GLU A CA 1
ATOM 2321 C C . GLU A 1 297 ? 17.701 11.511 -7.624 1.00 70.75 297 GLU A C 1
ATOM 2323 O O . GLU A 1 297 ? 17.849 12.137 -6.578 1.00 70.75 297 GLU A O 1
ATOM 2328 N N . GLU A 1 298 ? 16.736 10.605 -7.803 1.00 66.56 298 GLU A N 1
ATOM 2329 C CA . GLU A 1 298 ? 15.686 10.296 -6.825 1.00 66.56 298 GLU A CA 1
ATOM 2330 C C . GLU A 1 298 ? 16.016 9.071 -5.936 1.00 66.56 298 GLU A C 1
ATOM 2332 O O . GLU A 1 298 ? 15.405 8.916 -4.880 1.00 66.56 298 GLU A O 1
ATOM 2337 N N . PHE A 1 299 ? 16.983 8.219 -6.324 1.00 59.88 299 PHE A N 1
ATOM 2338 C CA . PHE A 1 299 ? 17.407 6.998 -5.603 1.00 59.88 299 PHE A CA 1
ATOM 2339 C C . PHE A 1 299 ? 18.930 6.885 -5.470 1.00 59.88 299 PHE A C 1
ATOM 2341 O O . PHE A 1 299 ? 19.396 6.490 -4.375 1.00 59.88 299 PHE A O 1
#

Foldseek 3Di:
DDDDDDDDDDDDDDDDDDDDDDDDDDDDPPPDDDPDDDPPPPDPDDDDQDDPPPDDLVLLLLLLLVLLLQCVVLVLVLVVVCVVVVVWDDDVPAATQDDDDVSNVVCLVCVLVDPVVVQWAPSSSSSNVNCCVVCVVVLVCVVNPDRPPSDDPPDQDCQLVSSCLQADQPPRPHVNNSDDNLLLDQDADPDLQQLLSLLSVLLSQLLSLCCGGPCNPPVNLVVLVVVLVVSLVSCVCSLVCQSNRDRHPSVSSSVSNCVLCVQPVPQLSCLSRPPPCSSCSRSCPPVVSDDPVVVVVSD

Sequence (299 aa):
MPEPCRSGSAGRGLMITGRLICSSVFLAVVFLSLAARPVSTAKEGGGEVWKEGDVDRSTWCDACRTTIEQFYEGWEQTITGLAADGTFEKQPGGAPKIVYNQQIEDFLQSFCDSKHMKGFSRYITEGCKTMMKNHHREIVGKFLHEEEMMGTSGKRTMRARKIRQVCGGGGTRGLTRTCIDDSIRAPRLMEKDDACKACLGVVEDAQFLLRRSWLGDEAHRAALPKRRLEVAELMEPLCTQVFNRYDDEPEARQEHCVEMMDEKEDEFIKAIISSDQPAVDVCVKEMEWCSKGQIKEEF

pLDDT: mean 75.02, std 20.6, range [33.31, 97.75]

Radius of gyration: 25.83 Å; chains: 1; bounding box: 75×70×46 Å